Protein AF-A0A1N7S5E7-F1 (afdb_monomer)

Nearest PDB structures (foldseek):
  3ja6-assembly1_I  TM=4.006E-01  e=8.661E+00  Escherichia coli
  3ja6-assembly1_H  TM=2.285E-01  e=7.185E+00  Escherichia coli

Foldseek 3Di:
DDDDDDDDDDDDDDDDDDDDDDDDDDDDDDDDDDDDDDDDDDDDDDDDDDDDDDDDDDDDDDDDDDDDDDDDDDDDDDDDDDDDDDDDPPPDPPDPPPPVVLVVVVVVLVVLVVVLVVLLVVLVVQLVVQLVVLVVDPCSVVSNVVSVVSSVVSVVVSVVSVVVSVVVVVVSVVVVVVVVVVVVVVVCVVCVVVVVVVVVVVVVVVVVVVVVVVVVVVVCVVCVVVVVVVVVVVVVVVVVVVVVCVVVVCDPVNVVVVVVVVVVVVVVVVVVVVVVVVVVVVVVVVVVVVVVVVVVVVVVVVVVVVVVVVVVVVVVVVVVVVVVVVVVVVVVVVVVVVPDDDD

Sequence (343 aa):
MFRCPSTTLPTSRISLGSPRRSPLASPVFGPQIAPVAFGFAAIARRIAVVASLAFAVATPAFAQQTSEAAPMVVAASDAAADAALPGGASAVPAMRMGAGSQASAANDLDARQKALDARTAENNYRYAVAQHNCYSKFFVNHCLNSARDDMRVVAADIRKEQLALDDEKRVEHARQRDEQAAIKRAQNEADAPARAAQDTRNAQAYDEKQRQHQLNQAQREAEAPQRAANEKAFQQKQQQHAIDQAQRGISPSQAAANQKAYDAKQADFQRKLDEAHQQAAQKAQERAGKQQRFEQKQSEATQHKADVAARQKQAAEKARQKQEEQTKQQQQLDQQQKQQPQQ

Structure (mmCIF, N/CA/C/O backbone):
data_AF-A0A1N7S5E7-F1
#
_entry.id   AF-A0A1N7S5E7-F1
#
loop_
_atom_site.group_PDB
_atom_site.id
_atom_site.type_symbol
_atom_site.label_atom_id
_atom_site.label_alt_id
_atom_site.label_comp_id
_atom_site.label_asym_id
_atom_site.label_entity_id
_atom_site.label_seq_id
_atom_site.pdbx_PDB_ins_code
_atom_site.Cartn_x
_atom_site.Cartn_y
_atom_site.Cartn_z
_atom_site.occupancy
_atom_site.B_iso_or_equiv
_atom_site.auth_seq_id
_atom_site.auth_comp_id
_atom_site.auth_asym_id
_atom_site.auth_atom_id
_atom_site.pdbx_PDB_model_num
ATOM 1 N N . MET A 1 1 ? 60.907 -44.981 -14.016 1.00 52.56 1 MET A N 1
ATOM 2 C CA . MET A 1 1 ? 60.322 -45.086 -15.370 1.00 52.56 1 MET A CA 1
ATOM 3 C C . MET A 1 1 ? 59.299 -46.210 -15.374 1.00 52.56 1 MET A C 1
ATOM 5 O O . MET A 1 1 ? 59.695 -47.353 -15.510 1.00 52.56 1 MET A O 1
ATOM 9 N N . PHE A 1 2 ? 58.013 -45.910 -15.201 1.00 45.34 2 PHE A N 1
ATOM 10 C CA . PHE A 1 2 ? 56.928 -46.848 -15.506 1.00 45.34 2 PHE A CA 1
ATOM 11 C C . PHE A 1 2 ? 55.760 -46.038 -16.068 1.00 45.34 2 PHE A C 1
ATOM 13 O O . PHE A 1 2 ? 55.325 -45.061 -15.462 1.00 45.34 2 PHE A O 1
ATOM 20 N N . ARG A 1 3 ? 55.374 -46.377 -17.302 1.00 51.97 3 ARG A N 1
ATOM 21 C CA . ARG A 1 3 ? 54.351 -45.705 -18.109 1.00 51.97 3 ARG A CA 1
ATOM 22 C C . ARG A 1 3 ? 52.947 -46.216 -17.759 1.00 51.97 3 ARG A C 1
ATOM 24 O O . ARG A 1 3 ? 52.777 -47.341 -17.306 1.00 51.97 3 ARG A O 1
ATOM 31 N N . CYS A 1 4 ? 51.992 -45.325 -18.003 1.00 48.25 4 CYS A N 1
ATOM 32 C CA . CYS A 1 4 ? 50.562 -45.306 -17.695 1.00 48.25 4 CYS A CA 1
ATOM 33 C C . CYS A 1 4 ? 49.728 -46.542 -18.097 1.00 48.25 4 CYS A C 1
ATOM 35 O O . CYS A 1 4 ? 50.002 -47.142 -19.137 1.00 48.25 4 CYS A O 1
ATOM 37 N N . PRO A 1 5 ? 48.600 -46.796 -17.402 1.00 64.12 5 PRO A N 1
ATOM 38 C CA . PRO A 1 5 ? 47.465 -47.538 -17.946 1.00 64.12 5 PRO A CA 1
ATOM 39 C C . PRO A 1 5 ? 46.387 -46.609 -18.542 1.00 64.12 5 PRO A C 1
ATOM 41 O O . PRO A 1 5 ? 46.030 -45.580 -17.969 1.00 64.12 5 PRO A O 1
ATOM 44 N N . SER A 1 6 ? 45.845 -47.014 -19.695 1.00 50.44 6 SER A N 1
ATOM 45 C CA . SER A 1 6 ? 44.600 -46.493 -20.276 1.00 50.44 6 SER A CA 1
ATOM 46 C C . SER A 1 6 ? 43.399 -47.115 -19.566 1.00 50.44 6 SER A C 1
ATOM 48 O O . SER A 1 6 ? 43.361 -48.331 -19.407 1.00 50.44 6 SER A O 1
ATOM 50 N N . THR A 1 7 ? 42.401 -46.311 -19.191 1.00 59.00 7 THR A N 1
ATOM 51 C CA . THR A 1 7 ? 41.081 -46.811 -18.772 1.00 59.00 7 THR A CA 1
ATOM 52 C C . THR A 1 7 ? 40.001 -46.063 -19.545 1.00 59.00 7 THR A C 1
ATOM 54 O O . THR A 1 7 ? 39.801 -44.864 -19.364 1.00 59.00 7 THR A O 1
ATOM 57 N N . THR A 1 8 ? 39.341 -46.782 -20.446 1.00 60.75 8 THR A N 1
ATOM 58 C CA . THR A 1 8 ? 38.163 -46.372 -21.209 1.00 60.75 8 THR A CA 1
ATOM 59 C C . THR A 1 8 ? 36.892 -46.688 -20.415 1.00 60.75 8 THR A C 1
ATOM 61 O O . THR A 1 8 ? 36.766 -47.742 -19.797 1.00 60.75 8 THR A O 1
ATOM 64 N N . LEU A 1 9 ? 35.950 -45.744 -20.417 1.00 52.62 9 LEU A N 1
ATOM 65 C CA . LEU A 1 9 ? 34.652 -45.812 -19.737 1.00 52.62 9 LEU A CA 1
ATOM 66 C C . LEU A 1 9 ? 33.636 -46.651 -20.541 1.00 52.62 9 LEU A C 1
ATOM 68 O O . LEU A 1 9 ? 33.569 -46.481 -21.760 1.00 52.62 9 LEU A O 1
ATOM 72 N N . PRO A 1 10 ? 32.780 -47.473 -19.901 1.00 62.16 10 PRO A N 1
ATOM 73 C CA . PRO A 1 10 ? 31.628 -48.075 -20.562 1.00 62.16 10 PRO A CA 1
ATOM 74 C C . PRO A 1 10 ? 30.377 -47.185 -20.463 1.00 62.16 10 PRO A C 1
ATOM 76 O O . PRO A 1 10 ? 29.953 -46.758 -19.390 1.00 62.16 10 PRO A O 1
ATOM 79 N N . THR A 1 11 ? 29.759 -46.942 -21.618 1.00 55.00 11 THR A N 1
ATOM 80 C CA . THR A 1 11 ? 28.455 -46.292 -21.784 1.00 55.00 11 THR A CA 1
ATOM 81 C C . THR A 1 11 ? 27.329 -47.276 -21.448 1.00 55.00 11 THR A C 1
ATOM 83 O O . THR A 1 11 ? 27.061 -48.207 -22.206 1.00 55.00 11 THR A O 1
ATOM 86 N N . SER A 1 12 ? 26.643 -47.061 -20.325 1.00 51.72 12 SER A N 1
ATOM 87 C CA . SER A 1 12 ? 25.461 -47.834 -19.926 1.00 51.72 12 SER A CA 1
ATOM 88 C C . SER A 1 12 ? 24.232 -47.460 -20.761 1.00 51.72 12 SER A C 1
ATOM 90 O O . SER A 1 12 ? 23.729 -46.341 -20.682 1.00 51.72 12 SER A O 1
ATOM 92 N N . ARG A 1 13 ? 23.708 -48.425 -21.527 1.00 47.78 13 ARG A N 1
ATOM 93 C CA . ARG A 1 13 ? 22.337 -48.419 -22.062 1.00 47.78 13 ARG A CA 1
ATOM 94 C C . ARG A 1 13 ? 21.443 -49.185 -21.091 1.00 47.78 13 ARG A C 1
ATOM 96 O O . ARG A 1 13 ? 21.592 -50.396 -20.962 1.00 47.78 13 ARG A O 1
ATOM 103 N N . ILE A 1 14 ? 20.508 -48.499 -20.442 1.00 54.16 14 ILE A N 1
ATOM 104 C CA . ILE A 1 14 ? 19.434 -49.138 -19.674 1.00 54.16 14 ILE A CA 1
ATOM 105 C C . ILE A 1 14 ? 18.136 -48.979 -20.463 1.00 54.16 14 ILE A C 1
ATOM 107 O O . ILE A 1 14 ? 17.689 -47.873 -20.755 1.00 54.16 14 ILE A O 1
ATOM 111 N N . SER A 1 15 ? 17.586 -50.131 -20.837 1.00 47.09 15 SER A N 1
ATOM 112 C CA . SER A 1 15 ? 16.283 -50.331 -21.458 1.00 47.09 15 SER A CA 1
ATOM 113 C C . SER A 1 15 ? 15.238 -50.536 -20.358 1.00 47.09 15 SER A C 1
ATOM 115 O O . SER A 1 15 ? 15.397 -51.412 -19.513 1.00 47.09 15 SER A O 1
ATOM 117 N N . LEU A 1 16 ? 14.178 -49.734 -20.374 1.00 52.59 16 LEU A N 1
ATOM 118 C CA . LEU A 1 16 ? 12.932 -49.899 -19.617 1.00 52.59 16 LEU A CA 1
ATOM 119 C C . LEU A 1 16 ? 11.841 -49.455 -20.607 1.00 52.59 16 LEU A C 1
ATOM 121 O O . LEU A 1 16 ? 11.957 -48.384 -21.188 1.00 52.59 16 LEU A O 1
ATOM 125 N N . GLY A 1 17 ? 10.805 -50.202 -20.969 1.00 39.62 17 GLY A N 1
ATOM 126 C CA . GLY A 1 17 ? 10.093 -51.264 -20.275 1.00 39.62 17 GLY A CA 1
ATOM 127 C C . GLY A 1 17 ? 8.604 -50.925 -20.409 1.00 39.62 17 GLY A C 1
ATOM 128 O O . GLY A 1 17 ? 8.063 -50.199 -19.586 1.00 39.62 17 GLY A O 1
ATOM 129 N N . SER A 1 18 ? 7.961 -51.375 -21.492 1.00 48.12 18 SER A N 1
ATOM 130 C CA . SER A 1 18 ? 6.501 -51.284 -21.677 1.00 48.12 18 SER A CA 1
ATOM 131 C C . SER A 1 18 ? 5.784 -52.332 -20.824 1.00 48.12 18 SER A C 1
ATOM 133 O O . SER A 1 18 ? 6.208 -53.489 -20.852 1.00 48.12 18 SER A O 1
ATOM 135 N N . PRO A 1 19 ? 4.632 -52.012 -20.206 1.00 58.47 19 PRO A N 1
ATOM 136 C CA . PRO A 1 19 ? 3.675 -53.031 -19.813 1.00 58.47 19 PRO A CA 1
ATOM 137 C C . PRO A 1 19 ? 2.385 -53.007 -20.644 1.00 58.47 19 PRO A C 1
ATOM 139 O O . PRO A 1 19 ? 1.809 -51.975 -20.986 1.00 58.47 19 PRO A O 1
ATOM 142 N N . ARG A 1 20 ? 1.971 -54.238 -20.947 1.00 48.06 20 ARG A N 1
ATOM 143 C CA . ARG A 1 20 ? 0.786 -54.695 -21.670 1.00 48.06 20 ARG A CA 1
ATOM 144 C C . ARG A 1 20 ? -0.527 -54.309 -20.984 1.00 48.06 20 ARG A C 1
ATOM 146 O O . ARG A 1 20 ? -0.661 -54.384 -19.768 1.00 48.06 20 ARG A O 1
ATOM 153 N N . ARG A 1 21 ?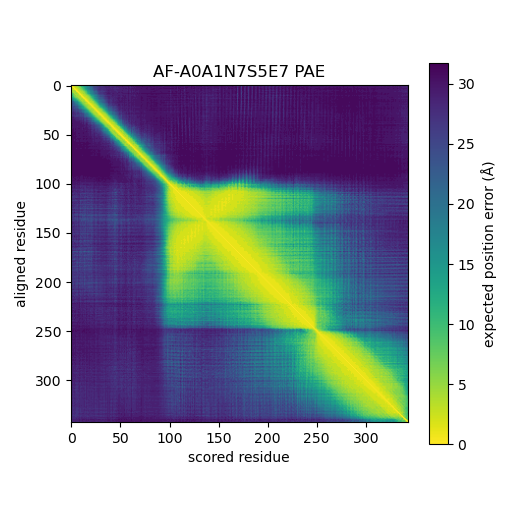 -1.531 -54.048 -21.825 1.00 45.50 21 ARG A N 1
ATOM 154 C CA . ARG A 1 21 ? -2.966 -54.101 -21.515 1.00 45.50 21 ARG A CA 1
ATOM 155 C C . ARG A 1 21 ? -3.423 -55.551 -21.316 1.00 45.50 21 ARG A C 1
ATOM 157 O O . ARG A 1 21 ? -3.044 -56.426 -22.094 1.00 45.50 21 ARG A O 1
ATOM 164 N N . SER A 1 22 ? -4.312 -55.787 -20.358 1.00 44.34 22 SER A N 1
ATOM 165 C CA . SER A 1 22 ? -5.293 -56.883 -20.399 1.00 44.34 22 SER A CA 1
ATOM 166 C C . SER A 1 22 ? -6.587 -56.461 -19.681 1.00 44.34 22 SER A C 1
ATOM 168 O O . SER A 1 22 ? -6.506 -55.614 -18.790 1.00 44.34 22 SER A O 1
ATOM 170 N N . PRO A 1 23 ? -7.765 -56.974 -20.097 1.00 56.94 23 PRO A N 1
ATOM 171 C CA . PRO A 1 23 ? -9.083 -56.491 -19.680 1.00 56.94 23 PRO A CA 1
ATOM 172 C C . PRO A 1 23 ? -9.805 -57.451 -18.708 1.00 56.94 23 PRO A C 1
ATOM 174 O O . PRO A 1 23 ? -9.334 -58.557 -18.470 1.00 56.94 23 PRO A O 1
ATOM 177 N N . LEU A 1 24 ? -11.009 -57.031 -18.287 1.00 48.34 24 LEU A N 1
ATOM 178 C CA . LEU A 1 24 ? -12.105 -57.780 -17.636 1.00 48.34 24 LEU A CA 1
ATOM 179 C C . LEU A 1 24 ? -12.148 -57.757 -16.099 1.00 48.34 24 LEU A C 1
ATOM 181 O O . LEU A 1 24 ? -11.389 -58.451 -15.438 1.00 48.34 24 LEU A O 1
ATOM 185 N N . ALA A 1 25 ? -13.134 -57.028 -15.560 1.00 42.16 25 ALA A N 1
ATOM 186 C CA . ALA A 1 25 ? -14.119 -57.533 -14.590 1.00 42.16 25 ALA A CA 1
ATOM 187 C C . ALA A 1 25 ? -15.119 -56.418 -14.215 1.00 42.16 25 ALA A C 1
ATOM 189 O O . ALA A 1 25 ? -14.732 -55.355 -13.737 1.00 42.16 25 ALA A O 1
ATOM 190 N N . SER A 1 26 ? -16.409 -56.671 -14.446 1.00 47.12 26 SER A N 1
ATOM 191 C CA . SER A 1 26 ? -17.551 -55.904 -13.918 1.00 47.12 26 SER A CA 1
ATOM 192 C C . SER A 1 26 ? -17.875 -56.337 -12.478 1.00 47.12 26 SER A C 1
ATOM 194 O O . SER A 1 26 ? -17.601 -57.484 -12.126 1.00 47.12 26 SER A O 1
ATOM 196 N N . PRO A 1 27 ? -18.469 -55.457 -11.647 1.00 56.22 27 PRO A N 1
ATOM 197 C CA . PRO A 1 27 ? -19.879 -55.639 -11.238 1.00 56.22 27 PRO A CA 1
ATOM 198 C C . PRO A 1 27 ? -20.658 -54.298 -11.158 1.00 56.22 27 PRO A C 1
ATOM 200 O O . PRO A 1 27 ? -20.092 -53.256 -10.853 1.00 56.22 27 PRO A O 1
ATOM 203 N N . VAL A 1 28 ? -21.887 -54.205 -11.685 1.00 55.75 28 VAL A N 1
ATOM 204 C CA . VAL A 1 28 ? -23.205 -54.414 -11.028 1.00 55.75 28 VAL A CA 1
ATOM 205 C C . VAL A 1 28 ? -23.522 -53.441 -9.868 1.00 55.75 28 VAL A C 1
ATOM 207 O O . VAL A 1 28 ? -23.111 -53.648 -8.737 1.00 55.75 28 VAL A O 1
ATOM 210 N N . PHE A 1 29 ? -24.318 -52.420 -10.227 1.00 44.09 29 PHE A N 1
ATOM 211 C CA . PHE A 1 29 ? -25.447 -51.763 -9.534 1.00 44.09 29 PHE A CA 1
ATOM 212 C C . PHE A 1 29 ? -25.387 -51.353 -8.046 1.00 44.09 29 PHE A C 1
ATOM 214 O O . PHE A 1 29 ? -25.363 -52.184 -7.146 1.00 44.09 29 PHE A O 1
ATOM 221 N N . GLY A 1 30 ? -25.643 -50.057 -7.814 1.00 38.91 30 GLY A N 1
ATOM 222 C CA . GLY A 1 30 ? -26.221 -49.518 -6.574 1.00 38.91 30 GLY A CA 1
ATOM 223 C C . GLY A 1 30 ? -26.172 -47.980 -6.514 1.00 38.91 30 GLY A C 1
ATOM 224 O O . GLY A 1 30 ? -25.069 -47.446 -6.527 1.00 38.91 30 GLY A O 1
ATOM 225 N N . PRO A 1 31 ? -27.308 -47.249 -6.496 1.00 58.81 31 PRO A N 1
ATOM 226 C CA . PRO A 1 31 ? -27.365 -45.806 -6.753 1.00 58.81 31 PRO A CA 1
ATOM 227 C C . PRO A 1 31 ? -27.246 -44.983 -5.464 1.00 58.81 31 PRO A C 1
ATOM 229 O O . PRO A 1 31 ? -27.647 -45.474 -4.415 1.00 58.81 31 PRO A O 1
ATOM 232 N N . GLN A 1 32 ? -26.793 -43.723 -5.555 1.00 41.16 32 GLN A N 1
ATOM 233 C CA . GLN A 1 32 ? -27.472 -42.554 -4.968 1.00 41.16 32 GLN A CA 1
ATOM 234 C C . GLN A 1 32 ? -26.620 -41.257 -5.002 1.00 41.16 32 GLN A C 1
ATOM 236 O O . GLN A 1 32 ? -25.425 -41.261 -4.738 1.00 41.16 32 GLN A O 1
ATOM 241 N N . ILE A 1 33 ? -27.343 -40.156 -5.248 1.00 43.81 33 ILE A N 1
ATOM 242 C CA . ILE A 1 33 ? -27.089 -38.726 -4.960 1.00 43.81 33 ILE A CA 1
ATOM 243 C C . ILE A 1 33 ? -26.089 -37.950 -5.840 1.00 43.81 33 ILE A C 1
ATOM 245 O O . ILE A 1 33 ? -24.874 -38.089 -5.764 1.00 43.81 33 ILE A O 1
ATOM 249 N N . ALA A 1 34 ? -26.662 -37.033 -6.627 1.00 49.84 34 ALA A N 1
ATOM 250 C CA . ALA A 1 34 ? -25.995 -35.913 -7.284 1.00 49.84 34 ALA A CA 1
ATOM 251 C C . ALA A 1 34 ? -25.310 -34.974 -6.270 1.00 49.84 34 ALA A C 1
ATOM 253 O O . ALA A 1 34 ? -25.828 -34.768 -5.171 1.00 49.84 34 ALA A O 1
ATOM 254 N N . PRO A 1 35 ? -24.212 -34.309 -6.668 1.00 47.16 35 PRO A N 1
ATOM 255 C CA . PRO A 1 35 ? -24.339 -32.859 -6.813 1.00 47.16 35 PRO A CA 1
ATOM 256 C C . PRO A 1 35 ? -23.588 -32.267 -8.022 1.00 47.16 35 PRO A C 1
ATOM 258 O O . PRO A 1 35 ? -22.454 -32.612 -8.332 1.00 47.16 35 PRO A O 1
ATOM 261 N N . VAL A 1 36 ? -24.301 -31.353 -8.682 1.00 48.75 36 VAL A N 1
ATOM 262 C CA . VAL A 1 36 ? -23.904 -30.048 -9.242 1.00 48.75 36 VAL A CA 1
ATOM 263 C C . VAL A 1 36 ? -22.428 -29.838 -9.626 1.00 48.75 36 VAL A C 1
ATOM 265 O O . VAL A 1 36 ? -21.516 -29.869 -8.805 1.00 48.75 36 VAL A O 1
ATOM 268 N N . ALA A 1 37 ? -22.241 -29.520 -10.907 1.00 46.41 37 ALA A N 1
ATOM 269 C CA . ALA A 1 37 ? -20.982 -29.242 -11.581 1.00 46.41 37 ALA A CA 1
ATOM 270 C C . ALA A 1 37 ? -20.141 -28.114 -10.950 1.00 46.41 37 ALA A C 1
ATOM 272 O O . ALA A 1 37 ? -20.616 -27.003 -10.714 1.00 46.41 37 ALA A O 1
ATOM 273 N N . PHE A 1 38 ? -18.844 -28.397 -10.804 1.00 36.75 38 PHE A N 1
ATOM 274 C CA . PHE A 1 38 ? -17.778 -27.412 -10.656 1.00 36.75 38 PHE A CA 1
ATOM 275 C C . PHE A 1 38 ? -17.460 -26.782 -12.018 1.00 36.75 38 PHE A C 1
ATOM 277 O O . PHE A 1 38 ? -16.869 -27.421 -12.887 1.00 36.75 38 PHE A O 1
ATOM 284 N N . GLY A 1 39 ? -17.812 -25.509 -12.183 1.00 38.25 39 GLY A N 1
ATOM 285 C CA . GLY A 1 39 ? -17.174 -24.619 -13.148 1.00 38.25 39 GLY A CA 1
ATOM 286 C C . GLY A 1 39 ? -16.030 -23.878 -12.461 1.00 38.25 39 GLY A C 1
ATOM 287 O O . GLY A 1 39 ? -16.266 -23.017 -11.618 1.00 38.25 39 GLY A O 1
ATOM 288 N N . PHE A 1 40 ? -14.793 -24.229 -12.805 1.00 34.38 40 PHE A N 1
ATOM 289 C CA . PHE A 1 40 ? -13.600 -23.476 -12.431 1.00 34.38 40 PHE A CA 1
ATOM 290 C C . PHE A 1 40 ? -13.534 -22.174 -13.239 1.00 34.38 40 PHE A C 1
ATOM 292 O O . PHE A 1 40 ? -13.365 -22.206 -14.455 1.00 34.38 40 PHE A O 1
ATOM 299 N N . ALA A 1 41 ? -13.583 -21.033 -12.555 1.00 41.91 41 ALA A N 1
ATOM 300 C CA . ALA A 1 41 ? -13.011 -19.783 -13.041 1.00 41.91 41 ALA A CA 1
ATOM 301 C C . ALA A 1 41 ? -12.289 -19.083 -11.879 1.00 41.91 41 ALA A C 1
ATOM 303 O O . ALA A 1 41 ? -12.829 -18.928 -10.785 1.00 41.91 41 ALA A O 1
ATOM 304 N N . ALA A 1 42 ? -11.025 -18.749 -12.135 1.00 41.62 42 ALA A N 1
ATOM 305 C CA . ALA A 1 42 ? -10.030 -18.181 -11.230 1.00 41.62 42 ALA A CA 1
ATOM 306 C C . ALA A 1 42 ? -10.536 -16.934 -10.472 1.00 41.62 42 ALA A C 1
ATOM 308 O O . ALA A 1 42 ? -11.174 -16.059 -11.042 1.00 41.62 42 ALA A O 1
ATOM 309 N N . ILE A 1 43 ? -10.396 -16.887 -9.145 1.00 38.53 43 ILE A N 1
ATOM 310 C CA . ILE A 1 43 ? -9.295 -16.254 -8.385 1.00 38.53 43 ILE A CA 1
ATOM 311 C C . ILE A 1 43 ? -8.973 -14.814 -8.827 1.00 38.53 43 ILE A C 1
ATOM 313 O O . ILE A 1 43 ? -8.111 -14.585 -9.667 1.00 38.53 43 ILE A O 1
ATOM 317 N N . ALA A 1 44 ? -9.545 -13.847 -8.105 1.00 45.03 44 ALA A N 1
ATOM 318 C CA . ALA A 1 44 ? -8.843 -12.635 -7.683 1.00 45.03 44 ALA A CA 1
ATOM 319 C C . ALA A 1 44 ? -9.404 -12.168 -6.327 1.00 45.03 44 ALA A C 1
ATOM 321 O O . ALA A 1 44 ? -10.462 -11.555 -6.229 1.00 45.03 44 ALA A O 1
ATOM 322 N N . ARG A 1 45 ? -8.684 -12.511 -5.255 1.00 46.69 45 ARG A N 1
ATOM 323 C CA . ARG A 1 45 ? -8.854 -11.962 -3.902 1.00 46.69 45 ARG A CA 1
ATOM 324 C C . ARG A 1 45 ? -8.247 -10.559 -3.852 1.00 46.69 45 ARG A C 1
ATOM 326 O O . ARG A 1 45 ? -7.076 -10.437 -4.196 1.00 46.69 45 ARG A O 1
ATOM 333 N N . ARG A 1 46 ? -8.946 -9.596 -3.236 1.00 43.53 46 ARG A N 1
ATOM 334 C CA . ARG A 1 46 ? -8.388 -8.754 -2.155 1.00 43.53 46 ARG A CA 1
ATOM 335 C C . ARG A 1 46 ? -9.472 -8.362 -1.138 1.00 43.53 46 ARG A C 1
ATOM 337 O O . ARG A 1 46 ? -10.393 -7.617 -1.435 1.00 43.53 46 ARG A O 1
ATOM 344 N N . ILE A 1 47 ? -9.306 -8.918 0.061 1.00 40.94 47 ILE A N 1
ATOM 345 C CA . ILE A 1 47 ? -9.750 -8.447 1.388 1.00 40.94 47 ILE A CA 1
ATOM 346 C C . ILE A 1 47 ? -8.697 -7.356 1.767 1.00 40.94 47 ILE A C 1
ATOM 348 O O . ILE A 1 47 ? -7.559 -7.484 1.317 1.00 40.94 47 ILE A O 1
ATOM 352 N N . ALA A 1 48 ? -8.909 -6.254 2.499 1.00 39.50 48 ALA A N 1
ATOM 353 C CA . ALA A 1 48 ? -9.674 -6.051 3.725 1.00 39.50 48 ALA A CA 1
ATOM 354 C C . ALA A 1 48 ? -9.625 -4.571 4.199 1.00 39.50 48 ALA A C 1
ATOM 356 O O . ALA A 1 48 ? -8.606 -3.920 3.988 1.00 39.50 48 ALA A O 1
ATOM 357 N N . VAL A 1 49 ? -10.646 -4.189 4.993 1.00 35.25 49 VAL A N 1
ATOM 358 C CA . VAL A 1 49 ? -10.584 -3.379 6.250 1.00 35.25 49 VAL A CA 1
ATOM 359 C C . VAL A 1 49 ? -10.476 -1.848 6.081 1.00 35.25 49 VAL A C 1
ATOM 361 O O . VAL A 1 49 ? -9.512 -1.354 5.519 1.00 35.25 49 VAL A O 1
ATOM 364 N N . VAL A 1 50 ? -11.497 -1.020 6.379 1.00 39.09 50 VAL A N 1
ATOM 365 C CA . VAL A 1 50 ? -12.242 -0.701 7.636 1.00 39.09 50 VAL A CA 1
ATOM 366 C C . VAL A 1 50 ? -11.382 -0.058 8.736 1.00 39.09 50 VAL A C 1
ATOM 368 O O . VAL A 1 50 ? -10.687 -0.769 9.445 1.00 39.09 50 VAL A O 1
ATOM 371 N N . ALA A 1 51 ? -11.517 1.262 8.924 1.00 37.59 51 ALA A N 1
ATOM 372 C CA . ALA A 1 51 ? -11.541 2.000 10.208 1.00 37.59 51 ALA A CA 1
ATOM 373 C C . ALA A 1 51 ? -11.454 3.515 9.894 1.00 37.59 51 ALA A C 1
ATOM 375 O O . ALA A 1 51 ? -10.510 3.943 9.246 1.00 37.59 51 ALA A O 1
ATOM 376 N N . SER A 1 52 ? -12.497 4.328 10.085 1.00 35.56 52 SER A N 1
ATOM 377 C CA . SER A 1 52 ? -12.997 4.913 11.346 1.00 35.56 52 SER A CA 1
ATOM 378 C C . SER A 1 52 ? -12.343 6.255 11.720 1.00 35.56 52 SER A C 1
ATOM 380 O O . SER A 1 52 ? -11.140 6.329 11.923 1.00 35.56 52 SER A O 1
ATOM 382 N N . LEU A 1 53 ? -13.222 7.244 11.947 1.00 40.31 53 LEU A N 1
ATOM 383 C CA . LEU A 1 53 ? -13.127 8.373 12.891 1.00 40.31 53 LEU A CA 1
ATOM 384 C C . LEU A 1 53 ? -12.235 9.579 12.534 1.00 40.31 53 LEU A C 1
ATOM 386 O O . LEU A 1 53 ? -11.051 9.619 12.840 1.00 40.31 53 LEU A O 1
ATOM 390 N N . ALA A 1 54 ? -12.884 10.652 12.068 1.00 36.94 54 ALA A N 1
ATOM 391 C CA . ALA A 1 54 ? -12.451 12.026 12.315 1.00 36.94 54 ALA A CA 1
ATOM 392 C C . ALA A 1 54 ? -13.489 12.702 13.229 1.00 36.94 54 ALA A C 1
ATOM 394 O O . ALA A 1 54 ? -14.493 13.241 12.768 1.00 36.94 54 ALA A O 1
ATOM 395 N N . PHE A 1 55 ? -13.270 12.607 14.542 1.00 37.38 55 PHE A N 1
ATOM 396 C CA . PHE A 1 55 ? -13.932 13.446 15.539 1.00 37.38 55 PHE A CA 1
ATOM 397 C C . PHE A 1 55 ? -13.118 14.740 15.651 1.00 37.38 55 PHE A C 1
ATOM 399 O O . PHE A 1 55 ? -11.979 14.724 16.113 1.00 37.38 55 PHE A O 1
ATOM 406 N N . ALA A 1 56 ? -13.691 15.854 15.200 1.00 40.16 56 ALA A N 1
ATOM 407 C CA . ALA A 1 56 ? -13.162 17.185 15.461 1.00 40.16 56 ALA A CA 1
ATOM 408 C C . ALA A 1 56 ? -13.498 17.556 16.914 1.00 40.16 56 ALA A C 1
ATOM 410 O O . ALA A 1 56 ? -14.660 17.769 17.256 1.00 40.16 56 ALA A O 1
ATOM 411 N N . VAL A 1 57 ? -12.487 17.582 17.783 1.00 46.25 57 VAL A N 1
ATOM 412 C CA . VAL A 1 57 ? -12.632 18.052 19.164 1.00 46.25 57 VAL A CA 1
ATOM 413 C C . VAL A 1 57 ? -12.542 19.574 19.165 1.00 46.25 57 VAL A C 1
ATOM 415 O O . VAL A 1 57 ? -11.525 20.156 18.794 1.00 46.25 57 VAL A O 1
ATOM 418 N N . ALA A 1 58 ? -13.642 20.197 19.576 1.00 43.91 58 ALA A N 1
ATOM 419 C CA . ALA A 1 58 ? -13.741 21.606 19.899 1.00 43.91 58 ALA A CA 1
ATOM 420 C C . ALA A 1 58 ? -12.935 21.928 21.169 1.00 43.91 58 ALA A C 1
ATOM 422 O O . ALA A 1 58 ? -12.991 21.208 22.165 1.00 43.91 58 ALA A O 1
ATOM 423 N N . THR A 1 59 ? -12.210 23.038 21.126 1.00 45.16 59 THR A N 1
ATOM 424 C CA . THR A 1 59 ? -11.506 23.665 22.247 1.00 45.16 59 THR A CA 1
ATOM 425 C C . THR A 1 59 ? -12.490 24.366 23.193 1.00 45.16 59 THR A C 1
ATOM 427 O O . THR A 1 59 ? -13.208 25.255 22.728 1.00 45.16 59 THR A O 1
ATOM 430 N N . PRO A 1 60 ? -12.495 24.093 24.509 1.00 54.56 60 PRO A N 1
ATOM 431 C CA . PRO A 1 60 ? -13.023 25.039 25.479 1.00 54.56 60 PRO A CA 1
ATOM 432 C C . PRO A 1 60 ? -11.889 25.905 26.038 1.00 54.56 60 PRO A C 1
ATOM 434 O O . PRO A 1 60 ? -10.972 25.426 26.705 1.00 54.56 60 PRO A O 1
ATOM 437 N N . ALA A 1 61 ? -11.982 27.203 25.763 1.00 39.00 61 ALA A N 1
ATOM 438 C CA . ALA A 1 61 ? -11.294 28.239 26.511 1.00 39.00 61 ALA A CA 1
ATOM 439 C C . ALA A 1 61 ? -11.930 28.328 27.907 1.00 39.00 61 ALA A C 1
ATOM 441 O O . ALA A 1 61 ? -13.107 28.664 28.026 1.00 39.00 61 ALA A O 1
ATOM 442 N N . PHE A 1 62 ? -11.159 28.026 28.951 1.00 42.75 62 PHE A N 1
ATOM 443 C CA . PHE A 1 62 ? -11.517 28.342 30.330 1.00 42.75 62 PHE A CA 1
ATOM 444 C C . PHE A 1 62 ? -10.540 29.376 30.880 1.00 42.75 62 PHE A C 1
ATOM 446 O O . PHE A 1 62 ? -9.323 29.209 30.830 1.00 42.75 62 PHE A O 1
ATOM 453 N N . ALA A 1 63 ? -11.122 30.462 31.375 1.00 39.28 63 ALA A N 1
ATOM 454 C CA . ALA A 1 63 ? -10.476 31.530 32.108 1.00 39.28 63 ALA A CA 1
ATOM 455 C C . ALA A 1 63 ? -10.449 31.199 33.609 1.00 39.28 63 ALA A C 1
ATOM 457 O O . ALA A 1 63 ? -11.469 30.778 34.144 1.00 39.28 63 ALA A O 1
ATOM 458 N N . GLN A 1 64 ? -9.317 31.446 34.276 1.00 45.66 64 GLN A N 1
ATOM 459 C CA . GLN A 1 64 ? -9.192 31.825 35.698 1.00 45.66 64 GLN A CA 1
ATOM 460 C C . GLN A 1 64 ? -7.722 32.232 35.934 1.00 45.66 64 GLN A C 1
ATOM 462 O O . GLN A 1 64 ? -6.824 31.431 35.714 1.00 45.66 64 GLN A O 1
ATOM 467 N N . GLN A 1 65 ? -7.379 33.520 36.019 1.00 42.25 65 GL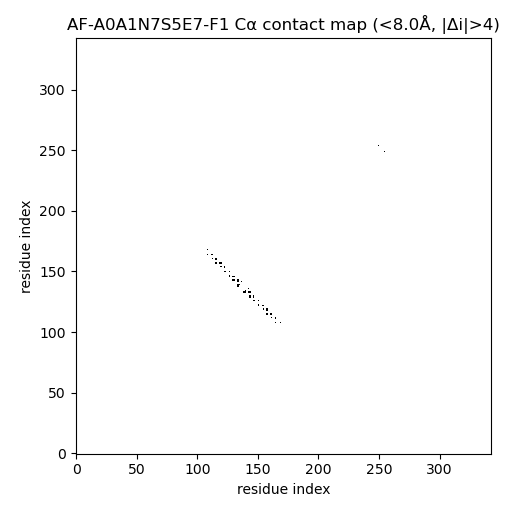N A N 1
ATOM 468 C CA . GLN A 1 65 ? -7.440 34.433 37.175 1.00 42.25 65 GLN A CA 1
ATOM 469 C C . GLN A 1 65 ? -6.541 34.035 38.374 1.00 42.25 65 GLN A C 1
ATOM 471 O O . GLN A 1 65 ? -6.895 33.181 39.173 1.00 42.25 65 GLN A O 1
ATOM 476 N N . THR A 1 66 ? -5.390 34.725 38.445 1.00 39.50 66 THR A N 1
ATOM 477 C CA . THR A 1 66 ? -4.744 35.391 39.607 1.00 39.50 66 THR A CA 1
ATOM 478 C C . THR A 1 66 ? -4.528 34.662 40.942 1.00 39.50 66 THR A C 1
ATOM 480 O O . THR A 1 66 ? -5.489 34.443 41.671 1.00 39.50 66 THR A O 1
ATOM 483 N N . SER A 1 67 ? -3.251 34.526 41.336 1.00 43.78 67 SER A N 1
ATOM 484 C CA . SER A 1 67 ? -2.612 35.097 42.556 1.00 43.78 67 SER A CA 1
ATOM 485 C C . SER A 1 67 ? -1.140 34.622 42.629 1.00 43.78 67 SER A C 1
ATOM 487 O O . SER A 1 67 ? -0.842 33.462 42.377 1.00 43.78 67 SER A O 1
ATOM 489 N N . GLU A 1 68 ? -0.168 35.540 42.566 1.00 34.06 68 GLU A N 1
ATOM 490 C CA . GLU A 1 68 ? 0.673 36.014 43.691 1.00 34.06 68 GLU A CA 1
ATOM 491 C C . GLU A 1 68 ? 1.490 34.935 44.431 1.00 34.06 68 GLU A C 1
ATOM 493 O O . GLU A 1 68 ? 0.932 34.132 45.167 1.00 34.06 68 GLU A O 1
ATOM 498 N N . ALA A 1 69 ? 2.829 34.987 44.298 1.00 36.53 69 ALA A N 1
ATOM 499 C CA . ALA A 1 69 ? 3.774 35.276 45.399 1.00 36.53 69 ALA A CA 1
ATOM 500 C C . ALA A 1 69 ? 5.197 34.702 45.165 1.00 36.53 69 ALA A C 1
ATOM 502 O O . ALA A 1 69 ? 5.462 33.531 45.399 1.00 36.53 69 ALA A O 1
ATOM 503 N N . ALA A 1 70 ? 6.092 35.616 44.775 1.00 40.53 70 ALA A N 1
ATOM 504 C CA . ALA A 1 70 ? 7.469 35.848 45.242 1.00 40.53 70 ALA A CA 1
ATOM 505 C C . ALA A 1 70 ? 8.625 34.807 45.107 1.00 40.53 70 ALA A C 1
ATOM 507 O O . ALA A 1 70 ? 8.415 33.599 45.146 1.00 40.53 70 ALA A O 1
ATOM 508 N N . PRO A 1 71 ? 9.886 35.298 44.974 1.00 50.62 71 PRO A N 1
ATOM 509 C CA . PRO A 1 71 ? 11.064 34.535 44.542 1.00 50.62 71 PRO A CA 1
ATOM 510 C C . PRO A 1 71 ? 12.097 34.296 45.664 1.00 50.62 71 PRO A C 1
ATOM 512 O O . PRO A 1 71 ? 12.165 35.068 46.615 1.00 50.62 71 PRO A O 1
ATOM 515 N N . MET A 1 72 ? 13.004 33.320 45.507 1.00 38.59 72 MET A N 1
ATOM 516 C CA . MET A 1 72 ? 14.303 33.354 46.200 1.00 38.59 72 MET A CA 1
ATOM 517 C C . MET A 1 72 ? 15.439 32.720 45.381 1.00 38.59 72 MET A C 1
ATOM 519 O O . MET A 1 72 ? 15.461 31.530 45.087 1.00 38.59 72 MET A O 1
ATOM 523 N N . VAL A 1 73 ? 16.368 33.610 45.039 1.00 38.09 73 VAL A N 1
ATOM 524 C CA . VAL A 1 73 ? 17.813 33.495 44.784 1.00 38.09 73 VAL A CA 1
ATOM 525 C C . VAL A 1 73 ? 18.525 32.364 45.538 1.00 38.09 73 VAL A C 1
ATOM 527 O O . VAL A 1 73 ? 18.363 32.297 46.749 1.00 38.09 73 VAL A O 1
ATOM 530 N N . VAL A 1 74 ? 19.432 31.637 44.860 1.00 35.16 74 VAL A N 1
ATOM 531 C CA . VAL A 1 74 ? 20.866 31.528 45.229 1.00 35.16 74 VAL A CA 1
ATOM 532 C C . VAL A 1 74 ? 21.697 31.258 43.964 1.00 35.16 74 VAL A C 1
ATOM 534 O O . VAL A 1 74 ? 21.432 30.323 43.213 1.00 35.16 74 VAL A O 1
ATOM 537 N N . ALA A 1 75 ? 22.710 32.094 43.749 1.00 34.59 75 ALA A N 1
ATOM 538 C CA . ALA A 1 75 ? 23.836 31.862 42.855 1.00 34.59 75 ALA A CA 1
ATOM 539 C C . ALA A 1 75 ? 25.023 31.330 43.673 1.00 34.59 75 ALA A C 1
ATOM 541 O O . ALA A 1 75 ? 25.235 31.836 44.770 1.00 34.59 75 ALA A O 1
ATOM 542 N N . ALA A 1 76 ? 25.800 30.386 43.133 1.00 33.62 76 ALA A N 1
ATOM 543 C CA . ALA A 1 76 ? 27.263 30.313 43.280 1.00 33.62 76 ALA A CA 1
ATOM 544 C C . ALA A 1 76 ? 27.830 29.091 42.528 1.00 33.62 76 ALA A C 1
ATOM 546 O O . ALA A 1 76 ? 27.505 27.948 42.834 1.00 33.62 76 ALA A O 1
ATOM 547 N N . SER A 1 77 ? 28.632 29.408 41.509 1.00 34.75 77 SER A N 1
ATOM 548 C CA . SER A 1 77 ? 29.899 28.790 41.081 1.00 34.75 77 SER A CA 1
ATOM 549 C C . SER A 1 77 ? 30.378 27.500 41.764 1.00 34.75 77 SER A C 1
ATOM 551 O O . SER A 1 77 ? 30.536 27.479 42.976 1.00 34.75 77 SER A O 1
ATOM 553 N N . ASP A 1 78 ? 30.815 26.518 40.967 1.00 27.45 78 ASP A N 1
ATOM 554 C CA . ASP A 1 78 ? 32.260 26.322 40.772 1.00 27.45 78 ASP A CA 1
ATOM 555 C C . ASP A 1 78 ? 32.603 25.432 39.569 1.00 27.45 78 ASP A C 1
ATOM 557 O O . ASP A 1 78 ? 31.832 24.579 39.128 1.00 27.45 78 ASP A O 1
ATOM 561 N N . ALA A 1 79 ? 33.771 25.730 39.009 1.00 32.72 79 ALA A N 1
ATOM 562 C CA . ALA A 1 79 ? 34.318 25.236 37.759 1.00 32.72 79 ALA A CA 1
ATOM 563 C C . ALA A 1 79 ? 35.128 23.935 37.914 1.00 32.72 79 ALA A C 1
ATOM 565 O O . ALA A 1 79 ? 35.827 23.739 38.903 1.00 32.72 79 ALA A O 1
ATOM 566 N N . ALA A 1 80 ? 35.125 23.114 36.862 1.00 33.00 80 ALA A N 1
ATOM 567 C CA . ALA A 1 80 ? 36.233 22.245 36.445 1.00 33.00 80 ALA A CA 1
ATOM 568 C C . ALA A 1 80 ? 36.032 21.986 34.934 1.00 33.00 80 ALA A C 1
ATOM 570 O O . ALA A 1 80 ? 34.970 21.512 34.541 1.00 33.00 80 ALA A O 1
ATOM 571 N N . ALA A 1 81 ? 36.853 22.570 34.049 1.00 34.34 81 ALA A N 1
ATOM 572 C CA . ALA A 1 81 ? 38.087 21.976 33.499 1.00 34.34 81 ALA A CA 1
ATOM 573 C C . ALA A 1 81 ? 37.786 20.663 32.737 1.00 34.34 81 ALA A C 1
ATOM 575 O O . ALA A 1 81 ? 37.152 19.774 33.284 1.00 34.34 81 ALA A O 1
ATOM 576 N N . ASP A 1 82 ? 38.201 20.393 31.505 1.00 29.62 82 ASP A N 1
ATOM 577 C CA . ASP A 1 82 ? 39.051 21.041 30.508 1.00 29.62 82 ASP A CA 1
ATOM 578 C C . ASP A 1 82 ? 38.905 20.185 29.217 1.00 29.62 82 ASP A C 1
ATOM 580 O O . ASP A 1 82 ? 38.309 19.106 29.256 1.00 29.62 82 ASP A O 1
ATOM 584 N N . ALA A 1 83 ? 39.507 20.623 28.111 1.00 32.56 83 ALA A N 1
ATOM 585 C CA . ALA A 1 83 ? 39.730 19.885 26.858 1.00 32.56 83 ALA A CA 1
ATOM 586 C C . ALA A 1 83 ? 38.570 19.780 25.840 1.00 32.56 83 ALA A C 1
ATOM 588 O O . ALA A 1 83 ? 38.076 18.702 25.506 1.00 32.56 83 ALA A O 1
ATOM 589 N N . ALA A 1 84 ? 38.252 20.913 25.205 1.00 32.78 84 ALA A N 1
ATOM 590 C CA . ALA A 1 84 ? 37.711 20.934 23.846 1.00 32.78 84 ALA A CA 1
ATOM 591 C C . ALA A 1 84 ? 38.869 20.966 22.827 1.00 32.78 84 ALA A C 1
ATOM 593 O O . ALA A 1 84 ? 39.563 21.973 22.694 1.00 32.78 84 ALA A O 1
ATOM 594 N N . LEU A 1 85 ? 39.072 19.866 22.098 1.00 34.31 85 LEU A N 1
ATOM 595 C CA . LEU A 1 85 ? 39.870 19.844 20.868 1.00 34.31 85 LEU A CA 1
ATOM 596 C C . LEU A 1 85 ? 38.985 20.228 19.665 1.00 34.31 85 LEU A C 1
ATOM 598 O O . LEU A 1 85 ? 37.858 19.735 19.566 1.00 34.31 85 LEU A O 1
ATOM 602 N N . PRO A 1 86 ? 39.478 21.045 18.715 1.00 46.09 86 PRO A N 1
ATOM 603 C CA . PRO A 1 86 ? 38.764 21.382 17.492 1.00 46.09 86 PRO A CA 1
ATOM 604 C C . PRO A 1 86 ? 39.039 20.308 16.429 1.00 46.09 86 PRO A C 1
ATOM 606 O O . PRO A 1 86 ? 40.084 20.296 15.786 1.00 46.09 86 PRO A O 1
ATOM 609 N N . GLY A 1 87 ? 38.106 19.375 16.248 1.00 35.00 87 GLY A N 1
ATOM 610 C CA . GLY A 1 87 ? 38.167 18.350 15.203 1.00 35.00 87 GLY A CA 1
ATOM 611 C C . GLY A 1 87 ? 37.060 18.570 14.183 1.00 35.00 87 GLY A C 1
ATOM 612 O O . GLY A 1 87 ? 35.903 18.273 14.458 1.00 35.00 87 GLY A O 1
ATOM 613 N N . GLY A 1 88 ? 37.413 19.132 13.027 1.00 36.88 88 GLY A N 1
ATOM 614 C CA . GLY A 1 88 ? 36.488 19.523 11.970 1.00 36.88 88 GLY A CA 1
ATOM 615 C C . GLY A 1 88 ? 35.508 18.423 11.558 1.00 36.88 88 GLY A C 1
ATOM 616 O O . GLY A 1 88 ? 35.893 17.398 10.999 1.00 36.88 88 GLY A O 1
ATOM 617 N N . ALA A 1 89 ? 34.217 18.700 11.734 1.00 36.28 89 ALA A N 1
ATOM 618 C CA . ALA A 1 89 ? 33.160 18.029 10.997 1.00 36.28 89 ALA A CA 1
ATOM 619 C C . ALA A 1 89 ? 33.192 18.537 9.548 1.00 36.28 89 ALA A C 1
ATOM 621 O O . ALA A 1 89 ? 32.428 19.414 9.148 1.00 36.28 89 ALA A O 1
ATOM 622 N N . SER A 1 90 ? 34.115 17.987 8.756 1.00 38.12 90 SER A N 1
ATOM 623 C CA . SER A 1 90 ? 33.935 17.953 7.310 1.00 38.12 90 SER A CA 1
ATOM 624 C C . SER A 1 90 ? 32.688 17.120 7.051 1.00 38.12 90 SER A C 1
ATOM 626 O O . SER A 1 90 ? 32.710 15.895 7.165 1.00 38.12 90 SER A O 1
ATOM 628 N N . ALA A 1 91 ? 31.584 17.797 6.750 1.00 42.19 91 ALA A N 1
ATOM 629 C CA . ALA A 1 91 ? 30.437 17.188 6.111 1.00 42.19 91 ALA A CA 1
ATOM 630 C C . ALA A 1 91 ? 30.926 16.597 4.785 1.00 42.19 91 ALA A C 1
ATOM 632 O O . ALA A 1 91 ? 31.071 17.308 3.794 1.00 42.19 91 ALA A O 1
ATOM 633 N N . VAL A 1 92 ? 31.247 15.304 4.784 1.00 40.25 92 VAL A N 1
ATOM 634 C CA . VAL A 1 92 ? 31.493 14.559 3.554 1.00 40.25 92 VAL A CA 1
ATOM 635 C C . VAL A 1 92 ? 30.145 14.510 2.833 1.00 40.25 92 VAL A C 1
ATOM 637 O O . VAL A 1 92 ? 29.204 13.915 3.367 1.00 40.25 92 VAL A O 1
ATOM 640 N N . PRO A 1 93 ? 29.990 15.132 1.652 1.00 43.69 93 PRO A N 1
ATOM 641 C CA . PRO A 1 93 ? 28.801 14.914 0.859 1.00 43.69 93 PRO A CA 1
ATOM 642 C C . PRO A 1 93 ? 28.872 13.469 0.370 1.00 43.69 93 PRO A C 1
ATOM 644 O O . PRO A 1 93 ? 29.635 13.132 -0.534 1.00 43.69 93 PRO A O 1
ATOM 647 N N . ALA A 1 94 ? 28.101 12.596 1.016 1.00 42.44 94 ALA A N 1
ATOM 648 C CA . ALA A 1 94 ? 27.902 11.230 0.576 1.00 42.44 94 ALA A CA 1
ATOM 649 C C . ALA A 1 94 ? 27.370 11.246 -0.865 1.00 42.44 94 ALA A C 1
ATOM 651 O O . ALA A 1 94 ? 26.270 11.727 -1.134 1.00 42.44 94 ALA A O 1
ATOM 652 N N . MET A 1 95 ? 28.212 10.765 -1.781 1.00 46.81 95 MET A N 1
ATOM 653 C CA . MET A 1 95 ? 27.903 10.155 -3.076 1.00 46.81 95 MET A CA 1
ATOM 654 C C . MET A 1 95 ? 26.451 10.322 -3.569 1.00 46.81 95 MET A C 1
ATOM 656 O O . MET A 1 95 ? 25.663 9.382 -3.591 1.00 46.81 95 MET A O 1
ATOM 660 N N . ARG A 1 96 ? 26.114 11.516 -4.065 1.00 46.38 96 ARG A N 1
ATOM 661 C CA . ARG A 1 96 ? 24.990 11.734 -4.998 1.00 46.38 96 ARG A CA 1
ATOM 662 C C . ARG A 1 96 ? 25.451 11.920 -6.449 1.00 46.38 96 ARG A C 1
ATOM 664 O O . ARG A 1 96 ? 24.650 12.268 -7.308 1.00 46.38 96 ARG A O 1
ATOM 671 N N . MET A 1 97 ? 26.723 11.644 -6.750 1.00 45.28 97 MET A N 1
ATOM 672 C CA . MET A 1 97 ? 27.290 11.831 -8.096 1.00 45.28 97 MET A CA 1
ATOM 673 C C . MET A 1 97 ? 26.935 10.716 -9.103 1.00 45.28 97 MET A C 1
ATOM 675 O O . MET A 1 97 ? 27.202 10.874 -10.288 1.00 45.28 97 MET A O 1
ATOM 679 N N . GLY A 1 98 ? 26.315 9.607 -8.675 1.00 52.75 98 GLY A N 1
ATOM 680 C CA . GLY A 1 98 ? 26.005 8.469 -9.561 1.00 52.75 98 GLY A CA 1
ATOM 681 C C . GLY A 1 98 ? 24.647 8.545 -10.269 1.00 52.75 98 GLY A C 1
ATOM 682 O O . GLY A 1 98 ? 24.536 8.182 -11.437 1.00 52.75 98 GLY A O 1
ATOM 683 N N . ALA A 1 99 ? 23.617 9.067 -9.595 1.00 54.09 99 ALA A N 1
ATOM 684 C CA . ALA A 1 99 ? 22.251 9.054 -10.128 1.00 54.09 99 ALA A CA 1
ATOM 685 C C . ALA A 1 99 ? 22.062 10.032 -11.301 1.00 54.09 99 ALA A C 1
ATOM 687 O O . ALA A 1 99 ? 21.376 9.711 -12.268 1.00 54.09 99 ALA A O 1
ATOM 688 N N . GLY A 1 100 ? 22.709 11.202 -11.242 1.00 58.72 100 GLY A N 1
ATOM 689 C CA . GLY A 1 100 ? 22.671 12.181 -12.332 1.00 58.72 100 GLY A CA 1
ATOM 690 C C . GLY A 1 100 ? 23.387 11.690 -13.592 1.00 58.72 100 GLY A C 1
ATOM 691 O O . GLY A 1 100 ? 22.886 11.900 -14.690 1.00 58.72 100 GLY A O 1
ATOM 692 N N . SER A 1 101 ? 24.505 10.974 -13.422 1.00 63.50 101 SER A N 1
ATOM 693 C CA . SER A 1 101 ? 25.329 10.459 -14.523 1.00 63.50 101 SER A CA 1
ATOM 694 C C . SER A 1 101 ? 24.651 9.302 -15.274 1.00 63.50 101 SER A C 1
ATOM 696 O O . SER A 1 101 ? 24.583 9.315 -16.504 1.00 63.50 101 SER A O 1
ATOM 698 N N . GLN A 1 102 ? 24.044 8.346 -14.556 1.00 67.75 102 GLN A N 1
ATOM 699 C CA . GLN A 1 102 ? 23.286 7.254 -15.189 1.00 67.75 102 GLN A CA 1
ATOM 700 C C . GLN A 1 102 ? 22.016 7.747 -15.883 1.00 67.75 102 GLN A C 1
ATOM 702 O O . GLN A 1 102 ? 21.710 7.302 -16.988 1.00 67.75 102 GLN A O 1
ATOM 707 N N . ALA A 1 103 ? 21.299 8.697 -15.276 1.00 72.06 103 ALA A N 1
ATOM 708 C CA . ALA A 1 103 ? 20.143 9.309 -15.917 1.00 72.06 103 ALA A CA 1
ATOM 709 C C . ALA A 1 103 ? 20.553 10.076 -17.185 1.00 72.06 103 ALA A C 1
ATOM 711 O O . ALA A 1 103 ? 19.885 9.958 -18.208 1.00 72.06 103 ALA A O 1
ATOM 712 N N . SER A 1 104 ? 21.669 10.815 -17.166 1.00 75.56 104 SER A N 1
ATOM 713 C CA . SER A 1 104 ? 22.172 11.489 -18.370 1.00 75.56 104 SER A CA 1
ATOM 714 C C . SER A 1 104 ? 22.613 10.515 -19.465 1.00 75.56 104 SER A C 1
ATOM 716 O O . SER A 1 104 ? 22.315 10.764 -20.628 1.00 75.56 104 SER A O 1
ATOM 718 N N . ALA A 1 105 ? 23.248 9.392 -19.109 1.00 79.38 105 ALA A N 1
ATOM 719 C CA . ALA A 1 105 ? 23.662 8.372 -20.073 1.00 79.38 105 ALA A CA 1
ATOM 720 C C . ALA A 1 105 ? 22.455 7.666 -20.715 1.00 79.38 105 ALA A C 1
ATOM 722 O O . ALA A 1 105 ? 22.426 7.480 -21.927 1.00 79.38 105 ALA A O 1
ATOM 723 N N . ALA A 1 106 ? 21.420 7.343 -19.932 1.00 83.12 106 ALA A N 1
ATOM 724 C CA . ALA A 1 106 ? 20.178 6.777 -20.461 1.00 83.12 106 ALA A CA 1
ATOM 725 C C . ALA A 1 106 ? 19.473 7.743 -21.431 1.00 83.12 106 ALA A C 1
ATOM 727 O O . ALA A 1 106 ? 19.078 7.346 -22.525 1.00 83.12 106 ALA A O 1
ATOM 728 N N . ASN A 1 107 ? 19.393 9.029 -21.071 1.00 86.31 107 ASN A N 1
ATOM 729 C CA . ASN A 1 107 ? 18.806 10.056 -21.933 1.00 86.31 107 ASN A CA 1
ATOM 730 C C . ASN A 1 107 ? 19.590 10.251 -23.246 1.00 86.31 107 ASN A C 1
ATOM 732 O O . ASN A 1 107 ? 18.978 10.495 -24.286 1.00 86.31 107 ASN A O 1
ATOM 736 N N . ASP A 1 108 ? 20.922 10.134 -23.217 1.00 91.88 108 ASP A N 1
ATOM 737 C CA . ASP A 1 108 ? 21.770 10.222 -24.415 1.00 91.88 108 ASP A CA 1
ATOM 738 C C . ASP A 1 108 ? 21.560 9.021 -25.355 1.00 91.88 108 ASP A C 1
ATOM 740 O O . ASP A 1 108 ? 21.372 9.197 -26.561 1.00 91.88 108 ASP A O 1
ATOM 744 N N . LEU A 1 109 ? 21.482 7.800 -24.810 1.00 93.94 109 LEU A N 1
ATOM 745 C CA . LEU A 1 109 ? 21.178 6.591 -25.589 1.00 93.94 109 LEU A CA 1
ATOM 746 C C . LEU A 1 109 ? 19.785 6.657 -26.241 1.00 93.94 109 LEU A C 1
ATOM 748 O O . LEU A 1 109 ? 19.621 6.258 -27.398 1.00 93.94 109 LEU A O 1
ATOM 752 N N . ASP A 1 110 ? 18.794 7.198 -25.532 1.00 93.94 110 ASP A N 1
ATOM 753 C CA . ASP A 1 110 ? 17.440 7.401 -26.060 1.00 93.94 110 ASP A CA 1
ATOM 754 C C . ASP A 1 110 ? 17.390 8.486 -27.144 1.00 93.94 110 ASP A C 1
ATOM 756 O O . ASP A 1 110 ? 16.658 8.356 -28.131 1.00 93.94 110 ASP A O 1
ATOM 760 N N . ALA A 1 111 ? 18.171 9.559 -26.996 1.00 96.31 111 ALA A N 1
ATOM 761 C CA . ALA A 1 111 ? 18.281 10.602 -28.012 1.00 96.31 111 ALA A CA 1
ATOM 762 C C . ALA A 1 111 ? 18.907 10.059 -29.308 1.00 96.31 111 ALA A C 1
ATOM 764 O O . ALA A 1 111 ? 18.383 10.313 -30.398 1.00 96.31 111 ALA A O 1
ATOM 765 N N . ARG A 1 112 ? 19.971 9.253 -29.195 1.00 96.00 112 ARG A N 1
ATOM 766 C CA . ARG A 1 112 ? 20.608 8.578 -30.339 1.00 96.00 112 ARG A CA 1
ATOM 767 C C . ARG A 1 112 ? 19.655 7.601 -31.027 1.00 96.00 112 ARG A C 1
ATOM 769 O O . ARG A 1 112 ? 19.588 7.598 -32.254 1.00 96.00 112 ARG A O 1
ATOM 776 N N . GLN A 1 113 ? 18.864 6.842 -30.263 1.00 96.62 113 GLN A N 1
ATOM 777 C CA . GLN A 1 113 ? 17.837 5.957 -30.827 1.00 96.62 113 GLN A CA 1
ATOM 778 C C . GLN A 1 113 ? 16.832 6.738 -31.680 1.00 96.62 113 GLN A C 1
ATOM 780 O O . GLN A 1 113 ? 16.605 6.401 -32.839 1.00 96.62 113 GLN A O 1
ATOM 785 N N . LYS A 1 114 ? 16.282 7.832 -31.142 1.00 97.31 114 LYS A N 1
ATOM 786 C CA . LYS A 1 114 ? 15.313 8.671 -31.864 1.00 97.31 114 LYS A CA 1
ATOM 787 C C . LYS A 1 114 ? 15.896 9.263 -33.145 1.00 97.31 114 LYS A C 1
ATOM 789 O O . LYS A 1 114 ? 15.184 9.385 -34.139 1.00 97.31 114 LYS A O 1
ATOM 794 N N . ALA A 1 115 ? 17.179 9.626 -33.139 1.00 97.38 115 ALA A N 1
ATOM 795 C CA . ALA A 1 115 ? 17.861 10.116 -34.332 1.00 97.38 115 ALA A CA 1
ATOM 796 C C . ALA A 1 115 ? 17.978 9.029 -35.420 1.00 97.38 115 ALA A C 1
ATOM 798 O O . ALA A 1 115 ? 17.753 9.322 -36.597 1.00 97.38 115 ALA A O 1
ATOM 799 N N . LEU A 1 116 ? 18.270 7.777 -35.044 1.00 97.62 116 LEU A N 1
ATOM 800 C CA . LEU A 1 116 ? 18.289 6.638 -35.973 1.00 97.62 116 LEU A CA 1
ATOM 801 C C . LEU A 1 116 ? 16.895 6.317 -36.525 1.00 97.62 116 LEU A C 1
ATOM 803 O O . LEU A 1 116 ? 16.745 6.090 -37.730 1.00 97.62 116 LEU A O 1
ATOM 807 N N . ASP A 1 117 ? 15.866 6.378 -35.682 1.00 97.38 117 ASP A N 1
ATOM 808 C CA . ASP A 1 117 ? 14.476 6.169 -36.098 1.00 97.38 117 ASP A CA 1
ATOM 809 C C . ASP A 1 117 ? 14.028 7.260 -37.088 1.00 97.38 117 ASP A C 1
ATOM 811 O O . ASP A 1 117 ? 13.440 6.964 -38.132 1.00 97.38 117 ASP A O 1
ATOM 815 N N . ALA A 1 118 ? 14.378 8.522 -36.817 1.00 98.12 118 ALA A N 1
ATOM 816 C CA . ALA A 1 118 ? 14.104 9.643 -37.713 1.00 98.12 118 ALA A CA 1
ATOM 817 C C . ALA A 1 118 ? 14.832 9.498 -39.060 1.00 98.12 118 ALA A C 1
ATOM 819 O O . ALA A 1 118 ? 14.225 9.705 -40.111 1.00 98.12 118 ALA A O 1
ATOM 820 N N . ARG A 1 119 ? 16.107 9.080 -39.055 1.00 98.00 119 ARG A N 1
ATOM 821 C CA . ARG A 1 119 ? 16.861 8.790 -40.291 1.00 98.00 119 ARG A CA 1
ATOM 822 C C . ARG A 1 119 ? 16.243 7.650 -41.090 1.00 98.00 119 ARG A C 1
ATOM 824 O O . ARG A 1 119 ? 16.212 7.717 -42.317 1.00 98.00 119 ARG A O 1
ATOM 831 N N . THR A 1 120 ? 15.727 6.632 -40.409 1.00 98.19 120 THR A N 1
ATOM 832 C CA . THR A 1 120 ? 15.015 5.518 -41.046 1.00 98.19 120 THR A CA 1
ATOM 833 C C . THR A 1 120 ? 13.736 6.006 -41.718 1.00 98.19 120 THR A C 1
ATOM 835 O O . THR A 1 120 ? 13.483 5.688 -42.881 1.00 98.19 120 THR A O 1
ATOM 838 N N . ALA A 1 121 ? 12.943 6.819 -41.017 1.00 98.25 121 ALA A N 1
ATOM 839 C CA . ALA A 1 121 ? 11.720 7.401 -41.561 1.00 98.25 121 ALA A CA 1
ATOM 840 C C . ALA A 1 121 ? 12.004 8.293 -42.780 1.00 98.25 121 ALA A C 1
ATOM 842 O O . ALA A 1 121 ? 11.343 8.151 -43.810 1.0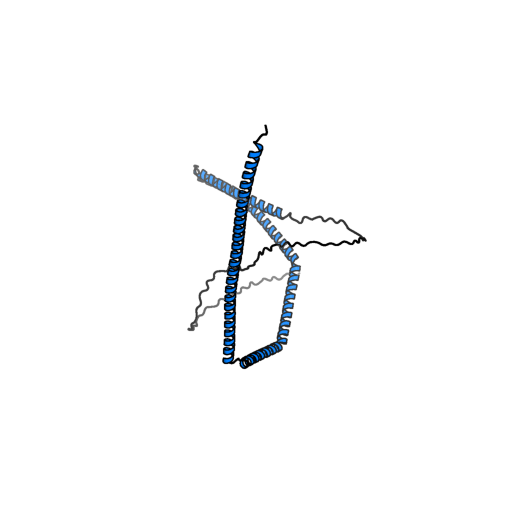0 98.25 121 ALA A O 1
ATOM 843 N N . GLU A 1 122 ? 13.025 9.149 -42.698 1.00 97.69 122 GLU A N 1
ATOM 844 C CA . GLU A 1 122 ? 13.433 10.017 -43.805 1.00 97.69 122 GLU A CA 1
ATOM 845 C C . GLU A 1 122 ? 13.921 9.205 -45.011 1.00 97.69 122 GLU A C 1
ATOM 847 O O . GLU A 1 122 ? 13.540 9.489 -46.146 1.00 97.69 122 GLU A O 1
ATOM 852 N N . ASN A 1 123 ? 14.717 8.154 -44.792 1.00 98.06 123 ASN A N 1
ATOM 853 C CA . ASN A 1 123 ? 15.183 7.286 -45.871 1.00 98.06 123 ASN A CA 1
ATOM 854 C C . ASN A 1 123 ? 14.018 6.592 -46.600 1.00 98.06 123 ASN A C 1
ATOM 856 O O . ASN A 1 123 ? 13.963 6.604 -47.833 1.00 98.06 123 ASN A O 1
ATOM 860 N N . ASN A 1 124 ? 13.043 6.076 -45.846 1.00 97.00 124 ASN A N 1
ATOM 861 C CA . ASN A 1 124 ? 11.827 5.484 -46.406 1.00 97.00 124 ASN A CA 1
ATOM 862 C C . ASN A 1 124 ? 10.992 6.510 -47.185 1.00 97.00 124 ASN A C 1
ATOM 864 O O . ASN A 1 124 ? 10.496 6.205 -48.271 1.00 97.00 124 ASN A O 1
ATOM 868 N N . TYR A 1 125 ? 10.868 7.734 -46.666 1.00 97.75 125 TYR A N 1
ATOM 869 C CA . TYR A 1 125 ? 10.179 8.824 -47.355 1.00 97.75 125 TYR A CA 1
ATOM 870 C C . TYR A 1 125 ? 10.865 9.177 -48.682 1.00 97.75 125 TYR A C 1
ATOM 872 O O . TYR A 1 125 ? 10.207 9.241 -49.724 1.00 97.75 125 TYR A O 1
ATOM 880 N N . ARG A 1 126 ? 12.196 9.332 -48.684 1.00 97.44 126 ARG A N 1
ATOM 881 C CA . ARG A 1 126 ? 12.978 9.611 -49.902 1.00 97.44 126 ARG A CA 1
ATOM 882 C C . ARG A 1 126 ? 12.827 8.507 -50.936 1.00 97.44 126 ARG A C 1
ATOM 884 O O . ARG A 1 126 ? 12.637 8.812 -52.113 1.00 97.44 126 ARG A O 1
ATOM 891 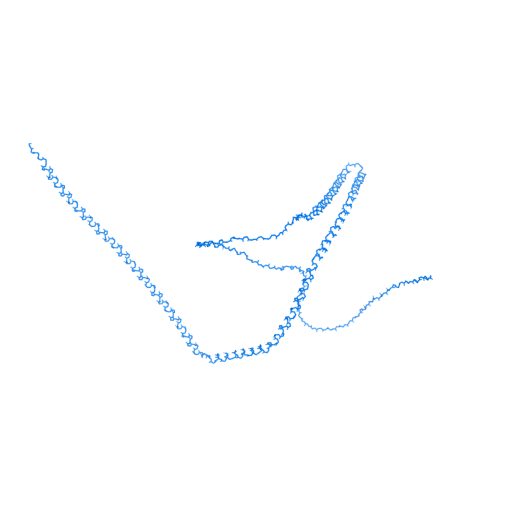N N . TYR A 1 127 ? 12.851 7.251 -50.499 1.00 97.94 127 TYR A N 1
ATOM 892 C CA . TYR A 1 127 ? 12.614 6.111 -51.376 1.00 97.94 127 TYR A CA 1
ATOM 893 C C . TYR A 1 127 ? 11.205 6.136 -51.987 1.00 97.94 127 TYR A C 1
ATOM 895 O O . TYR A 1 127 ? 11.068 5.967 -53.198 1.00 97.94 127 TYR A O 1
ATOM 903 N N . ALA A 1 128 ? 10.165 6.411 -51.193 1.00 97.44 128 ALA A N 1
ATOM 904 C CA . ALA A 1 128 ? 8.788 6.501 -51.684 1.00 97.44 128 ALA A CA 1
ATOM 905 C C . ALA A 1 128 ? 8.606 7.629 -52.719 1.00 97.44 128 ALA A C 1
ATOM 907 O O . ALA A 1 128 ? 7.999 7.425 -53.773 1.00 97.44 128 ALA A O 1
ATOM 908 N N . VAL A 1 129 ? 9.191 8.804 -52.467 1.00 98.00 129 VAL A N 1
ATOM 909 C CA . VAL A 1 129 ? 9.178 9.927 -53.420 1.00 98.00 129 VAL A CA 1
ATOM 910 C C . VAL A 1 129 ? 9.938 9.570 -54.701 1.00 98.00 129 VAL A C 1
ATOM 912 O O . VAL A 1 129 ? 9.440 9.806 -55.803 1.00 98.00 129 VAL A O 1
ATOM 915 N N . ALA A 1 130 ? 11.124 8.964 -54.582 1.00 96.94 130 ALA A N 1
ATOM 916 C CA . ALA A 1 130 ? 11.906 8.516 -55.732 1.00 96.94 130 ALA A CA 1
ATOM 917 C C . ALA A 1 130 ? 11.146 7.471 -56.560 1.00 96.94 130 ALA A C 1
ATOM 919 O O . ALA A 1 130 ? 11.127 7.561 -57.786 1.00 96.94 130 ALA A O 1
ATOM 920 N N . GLN A 1 131 ? 10.456 6.535 -55.905 1.00 96.00 131 GLN A N 1
ATOM 921 C CA . GLN A 1 131 ? 9.615 5.538 -56.559 1.00 96.00 131 GLN A CA 1
ATOM 922 C C . GLN A 1 131 ? 8.503 6.198 -57.383 1.00 96.00 131 GLN A C 1
ATOM 924 O O . GLN A 1 131 ? 8.342 5.855 -58.554 1.00 96.00 131 GLN A O 1
ATOM 929 N N . HIS A 1 132 ? 7.787 7.174 -56.816 1.00 97.38 132 HIS A N 1
ATOM 930 C CA . HIS A 1 132 ? 6.756 7.918 -57.544 1.00 97.38 132 HIS A CA 1
ATOM 931 C C . HIS A 1 132 ? 7.341 8.662 -58.758 1.00 97.38 132 HIS A C 1
ATOM 933 O O . HIS A 1 132 ? 6.803 8.588 -59.862 1.00 97.38 132 HIS A O 1
ATOM 939 N N . ASN A 1 133 ? 8.498 9.305 -58.585 1.00 96.06 133 ASN A N 1
ATOM 940 C CA . ASN A 1 133 ? 9.196 10.013 -59.661 1.00 96.06 133 ASN A CA 1
ATOM 941 C C . ASN A 1 133 ? 9.775 9.078 -60.736 1.00 96.06 133 ASN A C 1
ATOM 943 O O . ASN A 1 133 ? 9.996 9.503 -61.867 1.00 96.06 133 ASN A O 1
ATOM 947 N N . CYS A 1 134 ? 10.045 7.810 -60.422 1.00 97.25 134 CYS A N 1
ATOM 948 C CA . CYS A 1 134 ? 10.527 6.849 -61.412 1.00 97.25 134 CYS A CA 1
ATOM 949 C C . CYS A 1 134 ? 9.442 6.446 -62.413 1.00 97.25 134 CYS A C 1
ATOM 951 O O . CYS A 1 134 ? 9.777 6.155 -63.560 1.00 97.25 134 CYS A O 1
ATOM 953 N N . TYR A 1 135 ? 8.164 6.463 -62.020 1.00 94.94 135 TYR A N 1
ATOM 954 C CA . TYR A 1 135 ? 7.056 6.121 -62.918 1.00 94.94 135 TYR A CA 1
ATOM 955 C C . TYR A 1 135 ? 6.810 7.159 -64.019 1.00 94.94 135 TYR A C 1
ATOM 957 O O . TYR A 1 135 ? 6.195 6.829 -65.028 1.00 94.94 135 TYR A O 1
ATOM 965 N N . SER A 1 136 ? 7.321 8.384 -63.875 1.00 93.19 136 SER A N 1
ATOM 966 C CA . SER A 1 136 ? 7.265 9.409 -64.924 1.00 93.19 136 SER A CA 1
ATOM 967 C C . SER A 1 136 ? 8.468 9.383 -65.880 1.00 93.19 136 SER A C 1
ATOM 969 O O . SER A 1 136 ? 8.538 10.205 -66.794 1.00 93.19 136 SER A O 1
ATOM 971 N N . LYS A 1 137 ? 9.420 8.453 -65.709 1.00 94.38 137 LYS A N 1
ATOM 972 C CA . LYS A 1 137 ? 10.609 8.317 -66.570 1.00 94.38 137 LYS A CA 1
ATOM 973 C C . LYS A 1 137 ? 10.459 7.190 -67.592 1.00 94.38 137 LYS A C 1
ATOM 975 O O . LYS A 1 137 ? 9.873 6.156 -67.310 1.00 94.38 137 LYS A O 1
ATOM 980 N N . PHE A 1 138 ? 11.108 7.341 -68.749 1.00 92.94 138 PHE A N 1
ATOM 981 C CA . PHE A 1 138 ? 11.104 6.324 -69.812 1.00 92.94 138 PHE A CA 1
ATOM 982 C C . PHE A 1 138 ? 11.744 4.986 -69.390 1.00 92.94 138 PHE A C 1
ATOM 984 O O . PHE A 1 138 ? 11.248 3.925 -69.753 1.00 92.94 138 PHE A O 1
ATOM 991 N N . PHE A 1 139 ? 12.808 5.008 -68.576 1.00 95.31 139 PHE A N 1
ATOM 992 C CA . PHE A 1 139 ? 13.486 3.803 -68.071 1.00 95.31 139 PHE A CA 1
ATOM 993 C C . PHE A 1 139 ? 13.111 3.490 -66.612 1.00 95.31 139 PHE A C 1
ATOM 995 O O . PHE A 1 139 ? 13.971 3.479 -65.725 1.00 95.31 139 PHE A O 1
ATOM 1002 N N . VAL A 1 140 ? 11.824 3.225 -66.357 1.00 96.62 140 VAL A N 1
ATOM 1003 C CA . VAL A 1 140 ? 11.2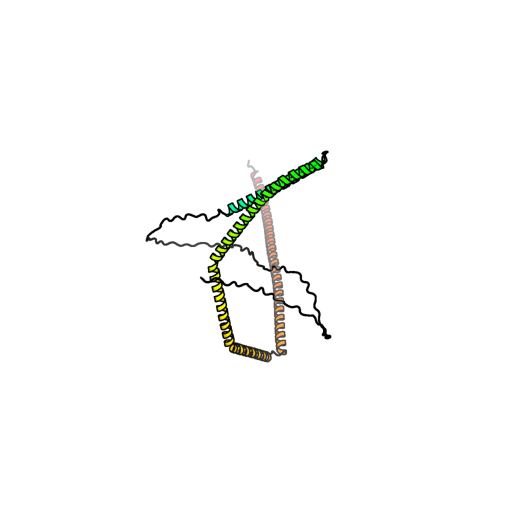72 2.980 -65.006 1.00 96.62 140 VAL A CA 1
ATOM 1004 C C . VAL A 1 140 ? 12.054 1.900 -64.248 1.00 96.62 140 VAL A C 1
ATOM 1006 O O . VAL A 1 140 ? 12.466 2.122 -63.113 1.00 96.62 140 VAL A O 1
ATOM 1009 N N . ASN A 1 141 ? 12.322 0.752 -64.879 1.00 96.12 141 ASN A N 1
ATOM 1010 C CA . ASN A 1 141 ? 12.995 -0.376 -64.221 1.00 96.12 141 ASN A CA 1
ATOM 1011 C C . ASN A 1 141 ? 14.412 -0.033 -63.742 1.00 96.12 141 ASN A C 1
ATOM 1013 O O . ASN A 1 141 ? 14.792 -0.399 -62.632 1.00 96.12 141 ASN A O 1
ATOM 1017 N N . HIS A 1 142 ? 15.184 0.699 -64.549 1.00 97.06 142 HIS A N 1
ATOM 1018 C CA . HIS A 1 142 ? 16.520 1.136 -64.148 1.00 97.06 142 HIS A CA 1
ATOM 1019 C C . HIS A 1 142 ? 16.448 2.156 -63.002 1.00 97.06 142 HIS A C 1
ATOM 1021 O O . HIS A 1 142 ? 17.159 2.015 -62.009 1.00 97.06 142 HIS A O 1
ATOM 1027 N N . CYS A 1 143 ? 15.527 3.121 -63.093 1.00 97.31 143 CYS A N 1
ATOM 1028 C CA . CYS A 1 143 ? 15.307 4.117 -62.044 1.00 97.31 143 CYS A CA 1
ATOM 1029 C C . CYS A 1 143 ? 14.919 3.475 -60.700 1.00 97.31 143 CYS A C 1
ATOM 1031 O O . CYS A 1 143 ? 15.487 3.821 -59.666 1.00 97.31 143 CYS A O 1
ATOM 1033 N N . LEU A 1 144 ? 14.002 2.501 -60.708 1.00 96.81 144 LEU A N 1
ATOM 1034 C CA . LEU A 1 144 ? 13.573 1.796 -59.495 1.00 96.81 144 LEU A CA 1
ATOM 1035 C C . LEU A 1 144 ? 14.699 0.984 -58.851 1.00 96.81 144 LEU A C 1
ATOM 1037 O O . LEU A 1 144 ? 14.751 0.890 -57.624 1.00 96.81 144 LEU A O 1
ATOM 1041 N N . ASN A 1 145 ? 15.581 0.389 -59.656 1.00 97.25 145 ASN A N 1
ATOM 1042 C CA . ASN A 1 145 ? 16.733 -0.346 -59.140 1.00 97.25 145 ASN A CA 1
ATOM 1043 C C . ASN A 1 145 ? 17.740 0.604 -58.487 1.00 97.25 145 ASN A C 1
ATOM 1045 O O . ASN A 1 145 ? 18.079 0.384 -57.330 1.00 97.25 145 ASN A O 1
ATOM 1049 N N . SER A 1 146 ? 18.091 1.710 -59.153 1.00 97.12 146 SER A N 1
ATOM 1050 C CA . SER A 1 146 ? 18.953 2.747 -58.565 1.00 97.12 146 SER A CA 1
ATOM 1051 C C . SER A 1 146 ? 18.391 3.265 -57.237 1.00 97.12 146 SER A C 1
ATOM 1053 O O . SER A 1 146 ? 19.095 3.271 -56.235 1.00 97.12 146 SER A O 1
ATOM 1055 N N . ALA A 1 147 ? 17.096 3.601 -57.186 1.00 97.31 147 ALA A N 1
ATOM 1056 C CA . ALA A 1 147 ? 16.460 4.087 -55.961 1.00 97.31 147 ALA A CA 1
ATOM 1057 C C . ALA A 1 147 ? 16.462 3.043 -54.825 1.00 97.31 147 ALA A C 1
ATOM 1059 O O . ALA A 1 147 ? 16.553 3.406 -53.652 1.00 97.31 147 ALA A O 1
ATOM 1060 N N . ARG A 1 148 ? 16.353 1.741 -55.142 1.00 97.62 148 ARG A N 1
ATOM 1061 C CA . ARG A 1 148 ? 16.486 0.672 -54.134 1.00 97.62 148 ARG A CA 1
ATOM 1062 C C . ARG A 1 148 ? 17.913 0.535 -53.633 1.00 97.62 148 ARG A C 1
ATOM 1064 O O . ARG A 1 148 ? 18.089 0.247 -52.453 1.00 97.62 148 ARG A O 1
ATOM 1071 N N . ASP A 1 149 ? 18.897 0.682 -54.507 1.00 97.75 149 ASP A N 1
ATOM 1072 C CA . ASP A 1 149 ? 20.298 0.555 -54.124 1.00 97.75 149 ASP A CA 1
ATOM 1073 C C . ASP A 1 149 ? 20.708 1.720 -53.214 1.00 97.75 149 ASP A C 1
ATOM 1075 O O . ASP A 1 149 ? 21.268 1.474 -52.146 1.00 97.75 149 ASP A O 1
ATOM 1079 N N . ASP A 1 150 ? 20.277 2.947 -53.523 1.00 96.56 150 ASP A N 1
ATOM 1080 C CA . ASP A 1 150 ? 20.459 4.114 -52.647 1.00 96.56 150 ASP A CA 1
ATOM 1081 C C . ASP A 1 150 ? 19.802 3.906 -51.268 1.00 96.56 150 ASP A C 1
ATOM 1083 O O . ASP A 1 150 ? 20.400 4.181 -50.224 1.00 96.56 150 ASP A O 1
ATOM 1087 N N . MET A 1 151 ? 18.579 3.363 -51.244 1.00 97.19 151 MET A N 1
ATOM 1088 C CA . MET A 1 151 ? 17.876 3.025 -50.001 1.00 97.19 151 MET A CA 1
ATOM 1089 C C . MET A 1 151 ? 18.651 1.979 -49.185 1.00 97.19 151 MET A C 1
ATOM 1091 O O . MET A 1 151 ? 18.869 2.167 -47.988 1.00 97.19 151 MET A O 1
ATOM 1095 N N . ARG A 1 152 ? 19.130 0.907 -49.830 1.00 98.00 152 ARG A N 1
ATOM 1096 C CA . ARG A 1 152 ? 19.890 -0.174 -49.178 1.00 98.00 152 ARG A CA 1
ATOM 1097 C C . ARG A 1 152 ? 21.201 0.304 -48.569 1.00 98.00 152 ARG A C 1
ATOM 1099 O O . ARG A 1 152 ? 21.543 -0.175 -47.490 1.00 98.00 152 ARG A O 1
ATOM 1106 N N . VAL A 1 153 ? 21.917 1.212 -49.232 1.00 98.06 153 VAL A N 1
ATOM 1107 C CA . VAL A 1 153 ? 23.177 1.772 -48.716 1.00 98.06 153 VAL A CA 1
ATOM 1108 C C . VAL A 1 153 ? 22.923 2.503 -47.399 1.00 98.06 153 VAL A C 1
ATOM 1110 O O . VAL A 1 153 ? 23.506 2.151 -46.376 1.00 98.06 153 VAL A O 1
ATOM 1113 N N . VAL A 1 154 ? 21.967 3.434 -47.382 1.00 97.38 154 VAL A N 1
ATOM 1114 C CA . VAL A 1 154 ? 21.637 4.194 -46.167 1.00 97.38 154 VAL A CA 1
ATOM 1115 C C . VAL A 1 154 ? 21.058 3.289 -45.073 1.00 97.38 154 VAL A C 1
ATOM 1117 O O . VAL A 1 154 ? 21.392 3.449 -43.900 1.00 97.38 154 VAL A O 1
ATOM 1120 N N . ALA A 1 155 ? 20.221 2.311 -45.432 1.00 97.69 155 ALA A N 1
ATOM 1121 C CA . ALA A 1 155 ? 19.684 1.345 -44.476 1.00 97.69 155 ALA A CA 1
ATOM 1122 C C . ALA A 1 155 ? 20.785 0.473 -43.843 1.00 97.69 155 ALA A C 1
ATOM 1124 O O . ALA A 1 155 ? 20.703 0.146 -42.656 1.00 97.69 155 ALA A O 1
ATOM 1125 N N . ALA A 1 156 ? 21.826 0.111 -44.601 1.00 98.12 156 ALA A N 1
ATOM 1126 C CA . ALA A 1 156 ? 22.974 -0.623 -44.076 1.00 98.12 156 ALA A CA 1
ATOM 1127 C C . ALA A 1 156 ? 23.766 0.212 -43.056 1.00 98.12 156 ALA A C 1
ATOM 1129 O O . ALA A 1 156 ? 24.128 -0.312 -41.999 1.00 98.12 156 ALA A O 1
ATOM 1130 N N . ASP A 1 157 ? 23.961 1.505 -43.324 1.00 97.44 157 ASP A N 1
ATOM 1131 C CA . ASP A 1 157 ? 24.624 2.427 -42.395 1.00 97.44 157 ASP A CA 1
ATOM 1132 C C . ASP A 1 157 ? 23.818 2.610 -41.103 1.00 97.44 157 ASP A C 1
ATOM 1134 O O . ASP A 1 157 ? 24.356 2.439 -40.007 1.00 97.44 157 ASP A O 1
ATOM 1138 N N . ILE A 1 158 ? 22.505 2.850 -41.215 1.00 97.75 158 ILE A N 1
ATOM 1139 C CA . ILE A 1 158 ? 21.602 2.948 -40.055 1.00 97.75 158 ILE A CA 1
ATOM 1140 C C . ILE A 1 158 ? 21.667 1.668 -39.214 1.00 97.75 158 ILE A C 1
ATOM 1142 O O . ILE A 1 158 ? 21.766 1.730 -37.989 1.00 97.75 158 ILE A O 1
ATOM 1146 N N . ARG A 1 159 ? 21.653 0.491 -39.853 1.00 97.94 159 ARG A N 1
ATOM 1147 C CA . ARG A 1 159 ? 21.730 -0.792 -39.141 1.00 97.94 159 ARG A CA 1
ATOM 1148 C C . ARG A 1 159 ? 23.055 -0.965 -38.402 1.00 97.94 159 ARG A C 1
ATOM 1150 O O . ARG A 1 159 ? 23.064 -1.518 -37.305 1.00 97.94 159 ARG A O 1
ATOM 1157 N N . LYS A 1 160 ? 24.166 -0.514 -38.987 1.00 98.06 160 LYS A N 1
ATOM 1158 C CA . LYS A 1 160 ? 25.485 -0.556 -38.345 1.00 98.06 160 LYS A CA 1
ATOM 1159 C C . LYS A 1 160 ? 25.513 0.310 -37.085 1.00 98.06 160 LYS A C 1
ATOM 1161 O O . LYS A 1 160 ? 26.000 -0.146 -36.053 1.00 98.06 160 LYS A O 1
ATOM 1166 N N . GLU A 1 161 ? 24.960 1.518 -37.155 1.00 96.88 161 GLU A N 1
ATOM 1167 C CA . GLU A 1 161 ? 24.852 2.416 -35.999 1.00 96.88 161 GLU A CA 1
ATOM 1168 C C . GLU A 1 161 ? 23.903 1.861 -34.924 1.00 96.88 161 GLU A C 1
ATOM 1170 O O . GLU A 1 161 ? 24.225 1.909 -33.739 1.00 96.88 161 GLU A O 1
ATOM 1175 N N . GLN A 1 162 ? 22.784 1.248 -35.325 1.00 97.00 162 GLN A N 1
ATOM 1176 C CA . GLN A 1 162 ? 21.848 0.605 -34.398 1.00 97.00 162 GLN A CA 1
ATOM 1177 C C . GLN A 1 162 ? 22.495 -0.551 -33.627 1.00 97.00 162 GLN A C 1
ATOM 1179 O O . GLN A 1 162 ? 22.312 -0.663 -32.418 1.00 97.00 162 GLN A O 1
ATOM 1184 N N . LEU A 1 163 ? 23.277 -1.398 -34.305 1.00 97.69 163 LEU A N 1
ATOM 1185 C CA . LEU A 1 163 ? 23.985 -2.501 -33.651 1.00 97.69 163 LEU A CA 1
ATOM 1186 C C . LEU A 1 163 ? 24.990 -1.991 -32.612 1.00 97.69 163 LEU A C 1
ATOM 1188 O O . LEU A 1 163 ? 25.037 -2.536 -31.511 1.00 97.69 163 LEU A O 1
ATOM 1192 N N . ALA A 1 164 ? 25.730 -0.925 -32.934 1.00 96.44 164 ALA A N 1
ATOM 1193 C CA . ALA A 1 164 ? 26.650 -0.293 -31.992 1.00 96.44 164 ALA A CA 1
ATOM 1194 C C . ALA A 1 164 ? 25.912 0.274 -30.765 1.00 96.44 164 ALA A C 1
ATOM 1196 O O . ALA A 1 164 ? 26.329 0.039 -29.632 1.00 96.44 164 ALA A O 1
ATOM 1197 N N . LEU A 1 165 ? 24.774 0.948 -30.973 1.00 96.69 165 LEU A N 1
ATOM 1198 C CA . LEU A 1 165 ? 23.943 1.467 -29.884 1.00 96.69 165 LEU A CA 1
ATOM 1199 C C . LEU A 1 165 ? 23.375 0.341 -28.999 1.00 96.69 165 LEU A C 1
ATOM 1201 O O . LEU A 1 165 ? 23.316 0.471 -27.776 1.00 96.69 165 LEU A O 1
ATOM 1205 N N . ASP A 1 166 ? 22.962 -0.777 -29.597 1.00 96.12 166 ASP A N 1
ATOM 1206 C CA . ASP A 1 166 ? 22.442 -1.929 -28.859 1.00 96.12 166 ASP A CA 1
ATOM 1207 C C . ASP A 1 166 ? 23.538 -2.648 -28.054 1.00 96.12 166 ASP A C 1
ATOM 1209 O O . ASP A 1 166 ? 23.264 -3.148 -26.958 1.00 96.12 166 ASP A O 1
ATOM 1213 N N . ASP A 1 167 ? 24.775 -2.690 -28.559 1.00 96.88 167 ASP A N 1
ATOM 1214 C CA . ASP A 1 167 ? 25.941 -3.163 -27.804 1.00 96.88 167 ASP A CA 1
ATOM 1215 C C . ASP A 1 167 ? 26.211 -2.282 -26.576 1.00 96.88 167 ASP A C 1
ATOM 1217 O O . ASP A 1 167 ? 26.353 -2.809 -25.467 1.00 96.88 167 ASP A O 1
ATOM 1221 N N . GLU A 1 168 ? 26.189 -0.955 -26.734 1.00 94.94 168 GLU A N 1
ATOM 1222 C CA . GLU A 1 168 ? 26.323 -0.005 -25.619 1.00 94.94 168 GLU A CA 1
ATOM 1223 C C . GLU A 1 168 ? 25.221 -0.216 -24.565 1.00 94.94 168 GLU A C 1
ATOM 1225 O O . GLU A 1 168 ? 25.510 -0.375 -23.374 1.00 94.94 168 GLU A O 1
ATOM 1230 N N . LYS A 1 169 ? 23.956 -0.324 -24.996 1.00 95.44 169 LYS A N 1
ATOM 1231 C CA . LYS A 1 169 ? 22.816 -0.598 -24.101 1.00 95.44 169 LYS A CA 1
ATOM 1232 C C . LYS A 1 169 ? 22.974 -1.916 -23.344 1.00 95.44 169 LYS A C 1
ATOM 1234 O O . LYS A 1 169 ? 22.656 -1.991 -22.154 1.00 95.44 169 LYS A O 1
ATOM 1239 N N . ARG A 1 170 ? 23.465 -2.972 -24.004 1.00 96.00 170 ARG A N 1
ATOM 1240 C CA . ARG A 1 170 ? 23.712 -4.271 -23.355 1.00 96.00 170 ARG A CA 1
ATOM 1241 C C . ARG A 1 170 ? 24.747 -4.160 -22.241 1.00 96.00 170 ARG A C 1
ATOM 1243 O O . ARG A 1 170 ? 24.531 -4.735 -21.170 1.00 96.00 170 ARG A O 1
ATOM 1250 N N . VAL A 1 171 ? 25.838 -3.434 -22.482 1.00 95.50 171 VAL A N 1
ATOM 1251 C CA . VAL A 1 171 ? 26.899 -3.216 -21.489 1.00 95.50 171 VAL A CA 1
ATOM 1252 C C . VAL A 1 171 ? 26.368 -2.415 -20.302 1.00 95.50 171 VAL A C 1
ATOM 1254 O O . VAL A 1 171 ? 26.536 -2.847 -19.162 1.00 95.50 171 VAL A O 1
ATOM 1257 N N . GLU A 1 172 ? 25.654 -1.316 -20.538 1.00 93.19 172 GLU A N 1
ATOM 1258 C CA . GLU A 1 172 ? 25.105 -0.494 -19.452 1.00 93.19 172 GLU A CA 1
ATOM 1259 C C . GLU A 1 172 ? 24.080 -1.255 -18.600 1.00 93.19 172 GLU A C 1
ATOM 1261 O O . GLU A 1 172 ? 24.146 -1.231 -17.369 1.00 93.19 172 GLU A O 1
ATOM 1266 N N . HIS A 1 173 ? 23.195 -2.044 -19.213 1.00 93.81 173 HIS A N 1
ATOM 1267 C CA . HIS A 1 173 ? 22.295 -2.909 -18.446 1.00 93.81 173 HIS A CA 1
ATOM 1268 C C . HIS A 1 173 ? 23.027 -4.001 -17.660 1.00 93.81 173 HIS A C 1
ATOM 1270 O O . HIS A 1 173 ? 22.559 -4.392 -16.588 1.00 93.81 173 HIS A O 1
ATOM 1276 N N . ALA A 1 174 ? 24.148 -4.524 -18.166 1.00 96.50 174 ALA A N 1
ATOM 1277 C CA . ALA A 1 174 ? 24.975 -5.454 -17.402 1.00 96.50 174 ALA A CA 1
ATOM 1278 C C . ALA A 1 174 ? 25.561 -4.772 -16.158 1.00 96.50 174 ALA A C 1
ATOM 1280 O O . ALA A 1 174 ? 25.383 -5.287 -15.054 1.00 96.50 174 ALA A O 1
ATOM 1281 N N . ARG A 1 175 ? 26.124 -3.568 -16.312 1.00 94.94 175 ARG A N 1
ATOM 1282 C CA . ARG A 1 175 ? 26.652 -2.770 -15.194 1.00 94.94 175 ARG A CA 1
ATOM 1283 C C . ARG A 1 175 ? 25.587 -2.456 -14.150 1.00 94.94 175 ARG A C 1
ATOM 1285 O O . ARG A 1 175 ? 25.815 -2.681 -12.966 1.00 94.94 175 ARG A O 1
ATOM 1292 N N . GLN A 1 176 ? 24.400 -2.030 -14.577 1.00 93.94 176 GLN A N 1
ATOM 1293 C CA . GLN A 1 176 ? 23.281 -1.759 -13.668 1.00 93.94 176 GLN A CA 1
ATOM 1294 C C . GLN A 1 176 ? 22.879 -2.998 -12.858 1.00 93.94 176 GLN A C 1
ATOM 1296 O O . GLN A 1 176 ? 22.600 -2.891 -11.664 1.00 93.94 176 GLN A O 1
ATOM 1301 N N . ARG A 1 177 ? 22.850 -4.187 -13.477 1.00 96.56 177 ARG A N 1
ATOM 1302 C CA . ARG A 1 177 ? 22.567 -5.432 -12.745 1.00 96.56 177 ARG A CA 1
ATOM 1303 C C . ARG A 1 177 ? 23.649 -5.736 -11.716 1.00 96.56 177 ARG A C 1
ATOM 1305 O O . ARG A 1 177 ? 23.304 -6.113 -10.598 1.00 96.56 177 ARG A O 1
ATOM 1312 N N . ASP A 1 178 ? 24.916 -5.558 -12.072 1.00 97.25 178 ASP A N 1
ATOM 1313 C CA . ASP A 1 178 ? 26.040 -5.815 -11.171 1.00 97.25 178 ASP A CA 1
ATOM 1314 C C . ASP A 1 178 ? 26.051 -4.842 -9.985 1.00 97.25 178 ASP A C 1
ATOM 1316 O O . ASP A 1 178 ? 26.221 -5.265 -8.839 1.00 97.25 178 ASP A O 1
ATOM 1320 N N . GLU A 1 179 ? 25.771 -3.561 -10.229 1.00 95.56 179 GLU A N 1
ATOM 1321 C CA . GLU A 1 179 ? 25.610 -2.542 -9.188 1.00 95.56 179 GLU A CA 1
ATOM 1322 C C . GLU A 1 179 ? 24.429 -2.860 -8.264 1.00 95.56 179 GLU A C 1
ATOM 1324 O O . GLU A 1 179 ? 24.575 -2.866 -7.041 1.00 95.56 179 GLU A O 1
ATOM 1329 N N . GLN A 1 180 ? 23.264 -3.200 -8.820 1.00 96.19 180 GLN A N 1
ATOM 1330 C CA . GLN A 1 180 ? 22.098 -3.585 -8.020 1.00 96.19 180 GLN A CA 1
ATOM 1331 C C . GLN A 1 180 ? 22.348 -4.865 -7.216 1.00 96.19 180 GLN A C 1
ATOM 1333 O O . GLN A 1 180 ? 21.907 -4.969 -6.069 1.00 96.19 180 GLN A O 1
ATOM 1338 N N . ALA A 1 181 ? 23.051 -5.844 -7.788 1.00 97.56 181 ALA A N 1
ATOM 1339 C CA . ALA A 1 181 ? 23.442 -7.057 -7.082 1.00 97.56 181 ALA A CA 1
ATOM 1340 C C . ALA A 1 181 ? 24.430 -6.746 -5.950 1.00 97.56 181 ALA A C 1
ATOM 1342 O O . ALA A 1 181 ? 24.294 -7.298 -4.859 1.00 97.56 181 ALA A O 1
ATOM 1343 N N . ALA A 1 182 ? 25.386 -5.840 -6.169 1.00 97.31 182 ALA A N 1
ATOM 1344 C CA . ALA A 1 182 ? 26.309 -5.377 -5.138 1.00 97.31 182 ALA A CA 1
ATOM 1345 C C . ALA A 1 182 ? 25.576 -4.658 -3.995 1.00 97.31 182 ALA A C 1
ATOM 1347 O O . ALA A 1 182 ? 25.800 -5.000 -2.836 1.00 97.31 182 ALA A O 1
ATOM 1348 N N . ILE A 1 183 ? 24.642 -3.753 -4.308 1.00 97.00 183 ILE A N 1
ATOM 1349 C CA . ILE A 1 183 ? 23.820 -3.062 -3.302 1.00 97.00 183 ILE A CA 1
ATOM 1350 C C . ILE A 1 183 ? 23.004 -4.071 -2.488 1.00 97.00 183 ILE A C 1
ATOM 1352 O O . ILE A 1 183 ? 23.021 -4.023 -1.261 1.00 97.00 183 ILE A O 1
ATOM 1356 N N . LYS A 1 184 ? 22.330 -5.022 -3.147 1.00 97.69 184 LYS A N 1
ATOM 1357 C CA . LYS A 1 184 ? 21.544 -6.057 -2.455 1.00 97.69 184 LYS A CA 1
ATOM 1358 C C . LYS A 1 184 ? 22.412 -6.955 -1.578 1.00 97.69 184 LYS A C 1
ATOM 1360 O O . LYS A 1 184 ? 21.995 -7.302 -0.479 1.00 97.69 184 LYS A O 1
ATOM 1365 N N . ARG A 1 185 ? 23.608 -7.339 -2.041 1.00 97.69 185 ARG A N 1
ATOM 1366 C CA . ARG A 1 185 ? 24.564 -8.105 -1.225 1.00 97.69 185 ARG A CA 1
ATOM 1367 C C . ARG A 1 185 ? 24.983 -7.315 0.011 1.00 97.69 185 ARG A C 1
ATOM 1369 O O . ARG A 1 185 ? 24.840 -7.838 1.109 1.00 97.69 185 ARG A O 1
ATOM 1376 N N . ALA A 1 186 ? 25.368 -6.051 -0.156 1.00 97.75 186 ALA A N 1
ATOM 1377 C CA . ALA A 1 186 ? 25.747 -5.182 0.954 1.00 97.75 186 ALA A CA 1
ATOM 1378 C C . ALA A 1 186 ? 24.601 -4.982 1.965 1.00 97.75 186 ALA A C 1
ATOM 1380 O O . ALA A 1 186 ? 24.828 -5.052 3.169 1.00 97.75 186 ALA A O 1
ATOM 1381 N N . GLN A 1 187 ? 23.362 -4.794 1.496 1.00 96.88 187 GLN A N 1
ATOM 1382 C CA . GLN A 1 187 ? 22.177 -4.711 2.361 1.00 96.88 187 GLN A CA 1
ATOM 1383 C C . GLN A 1 187 ? 21.941 -6.016 3.122 1.00 96.88 187 GLN A C 1
ATOM 1385 O O . GLN A 1 187 ? 21.796 -6.008 4.339 1.00 96.88 187 GLN A O 1
ATOM 1390 N N . ASN A 1 188 ? 21.979 -7.155 2.427 1.00 96.69 188 ASN A N 1
ATOM 1391 C CA . ASN A 1 188 ? 21.811 -8.455 3.065 1.00 96.69 188 ASN A CA 1
ATOM 1392 C C . ASN A 1 188 ? 22.891 -8.708 4.124 1.00 96.69 188 ASN A C 1
ATOM 1394 O O . ASN A 1 188 ? 22.570 -9.229 5.189 1.00 96.69 188 ASN A O 1
ATOM 1398 N N . GLU A 1 189 ? 24.146 -8.357 3.855 1.00 96.88 189 GLU A N 1
ATOM 1399 C CA . GLU A 1 189 ? 25.249 -8.478 4.814 1.00 96.88 189 GLU A CA 1
ATOM 1400 C C . GLU A 1 189 ? 25.055 -7.551 6.021 1.00 96.88 189 GLU A C 1
ATOM 1402 O O . GLU A 1 189 ? 25.197 -8.003 7.157 1.00 96.88 189 GLU A O 1
ATOM 1407 N N . ALA A 1 190 ? 24.642 -6.299 5.797 1.00 97.19 190 ALA A N 1
ATOM 1408 C CA . ALA A 1 190 ? 24.328 -5.351 6.867 1.00 97.19 190 ALA A CA 1
ATOM 1409 C C . ALA A 1 190 ? 23.152 -5.820 7.746 1.00 97.19 190 ALA A C 1
ATOM 1411 O O . ALA A 1 190 ? 23.205 -5.700 8.970 1.00 97.19 190 ALA A O 1
ATOM 1412 N N . ASP A 1 191 ? 22.124 -6.418 7.140 1.00 96.31 191 ASP A N 1
ATOM 1413 C CA . ASP A 1 191 ? 20.929 -6.912 7.834 1.00 96.31 191 ASP A CA 1
ATOM 1414 C C . ASP A 1 191 ? 21.107 -8.321 8.427 1.00 96.31 191 ASP A C 1
ATOM 1416 O O . ASP A 1 191 ? 20.260 -8.792 9.190 1.00 96.31 191 ASP A O 1
ATOM 1420 N N . ALA A 1 192 ? 22.185 -9.035 8.088 1.00 97.75 192 ALA A N 1
ATOM 1421 C CA . ALA A 1 192 ? 22.455 -10.391 8.567 1.00 97.75 192 ALA A CA 1
ATOM 1422 C C . ALA A 1 192 ? 22.437 -10.537 10.104 1.00 97.75 192 ALA A C 1
ATOM 1424 O O . ALA A 1 192 ? 21.742 -11.436 10.587 1.00 97.75 192 ALA A O 1
ATOM 1425 N N . PRO A 1 193 ? 23.120 -9.685 10.899 1.00 96.81 193 PRO A N 1
ATOM 1426 C CA . PRO A 1 193 ? 23.080 -9.796 12.357 1.00 96.81 193 PRO A CA 1
ATOM 1427 C C . PRO A 1 193 ? 21.686 -9.514 12.926 1.00 96.81 193 PRO A C 1
ATOM 1429 O O . PRO A 1 193 ? 21.257 -10.196 13.856 1.00 96.81 193 PRO A O 1
ATOM 1432 N N . ALA A 1 194 ? 20.951 -8.555 12.355 1.00 96.50 194 ALA A N 1
ATOM 1433 C CA . ALA A 1 194 ? 19.587 -8.255 12.779 1.00 96.50 194 ALA A CA 1
ATOM 1434 C C . ALA A 1 194 ? 18.646 -9.443 12.513 1.00 96.50 194 ALA A C 1
ATOM 1436 O O . ALA A 1 194 ? 17.861 -9.812 13.388 1.00 96.50 194 ALA A O 1
ATOM 1437 N N . ARG A 1 195 ? 18.776 -10.095 11.348 1.00 97.12 195 ARG A N 1
ATOM 1438 C CA . ARG A 1 195 ? 18.031 -11.319 11.012 1.00 97.12 195 ARG A CA 1
ATOM 1439 C C . ARG A 1 195 ? 18.370 -12.467 11.963 1.00 97.12 195 ARG A C 1
ATOM 1441 O O . ARG A 1 195 ? 17.459 -13.039 12.549 1.00 97.12 195 ARG A O 1
ATOM 1448 N N . ALA A 1 196 ? 19.652 -12.720 12.222 1.00 97.31 196 ALA A N 1
ATOM 1449 C CA . ALA A 1 196 ? 20.079 -13.754 13.168 1.00 97.31 196 ALA A CA 1
ATOM 1450 C C . ALA A 1 196 ? 19.575 -13.494 14.604 1.00 97.31 196 ALA A C 1
ATOM 1452 O O . ALA A 1 196 ? 19.133 -14.416 15.298 1.00 97.31 196 ALA A O 1
ATOM 1453 N N . ALA A 1 197 ? 19.589 -12.234 15.053 1.00 97.38 197 ALA A N 1
ATOM 1454 C CA . ALA A 1 197 ? 19.045 -11.851 16.353 1.00 97.38 197 ALA A CA 1
ATOM 1455 C C . ALA A 1 197 ? 17.524 -12.064 16.420 1.00 97.38 197 ALA A C 1
ATOM 1457 O O . ALA A 1 197 ? 17.015 -12.546 17.434 1.00 97.38 197 ALA A O 1
ATOM 1458 N N . GLN A 1 198 ? 16.798 -11.742 15.347 1.00 96.94 198 GLN A N 1
ATOM 1459 C CA . GLN A 1 198 ? 15.359 -11.974 15.267 1.00 96.94 198 GLN A CA 1
ATOM 1460 C C . GLN A 1 198 ? 15.023 -13.469 15.255 1.00 96.94 198 GLN A C 1
ATOM 1462 O O . GLN A 1 198 ? 14.121 -13.887 15.978 1.00 96.94 198 GLN A O 1
ATOM 1467 N N . ASP A 1 199 ? 15.767 -14.277 14.502 1.00 97.75 199 ASP A N 1
ATOM 1468 C CA . ASP A 1 199 ? 15.594 -15.732 14.463 1.00 97.75 199 ASP A CA 1
ATOM 1469 C C . ASP A 1 199 ? 15.822 -16.350 15.847 1.00 97.75 199 ASP A C 1
ATOM 1471 O O . ASP A 1 199 ? 15.024 -17.169 16.306 1.00 97.75 199 ASP A O 1
ATOM 1475 N N . THR A 1 200 ? 16.837 -15.871 16.570 1.00 98.12 200 THR A N 1
ATOM 1476 C CA . THR A 1 200 ? 17.100 -16.288 17.954 1.00 98.12 200 THR A CA 1
ATOM 1477 C C . THR A 1 200 ? 15.944 -15.915 18.887 1.00 98.12 200 THR A C 1
ATOM 1479 O O . THR A 1 200 ? 15.486 -16.754 19.663 1.00 98.12 200 THR A O 1
ATOM 1482 N N . ARG A 1 201 ? 15.416 -14.684 18.797 1.00 97.94 201 ARG A N 1
ATOM 1483 C CA . ARG A 1 201 ? 14.251 -14.249 19.595 1.00 97.94 201 ARG A CA 1
ATOM 1484 C C . ARG A 1 201 ? 13.003 -15.068 19.275 1.00 97.94 201 ARG A C 1
ATOM 1486 O O . ARG A 1 201 ? 12.254 -15.418 20.183 1.00 97.94 201 ARG A O 1
ATOM 1493 N N . ASN A 1 202 ? 12.784 -15.383 18.000 1.00 97.88 202 ASN A N 1
ATOM 1494 C CA . ASN A 1 202 ? 11.657 -16.197 17.556 1.00 97.88 202 ASN A CA 1
ATOM 1495 C C . ASN A 1 202 ? 11.756 -17.629 18.100 1.00 97.88 202 ASN A C 1
ATOM 1497 O O . ASN A 1 202 ? 10.759 -18.147 18.603 1.00 97.88 202 ASN A O 1
ATOM 1501 N N . ALA A 1 203 ? 12.945 -18.238 18.049 1.00 98.38 203 ALA A N 1
ATOM 1502 C CA . ALA A 1 203 ? 13.197 -19.563 18.614 1.00 98.38 203 ALA A CA 1
ATOM 1503 C C . ALA A 1 203 ? 12.955 -19.580 20.132 1.00 98.38 203 ALA A C 1
ATOM 1505 O O . ALA A 1 203 ? 12.156 -20.373 20.621 1.00 98.38 203 ALA A O 1
ATOM 1506 N N . GLN A 1 204 ? 13.528 -18.621 20.866 1.00 98.19 204 GLN A N 1
ATOM 1507 C CA . GLN A 1 204 ? 13.318 -18.498 22.313 1.00 98.19 204 GLN A CA 1
ATOM 1508 C C . GLN A 1 204 ? 11.840 -18.297 22.676 1.00 98.19 204 GLN A C 1
ATOM 1510 O O . GLN A 1 204 ? 11.340 -18.902 23.623 1.00 98.19 204 GLN A O 1
ATOM 1515 N N . ALA A 1 205 ? 11.116 -17.470 21.917 1.00 98.19 205 ALA A N 1
ATOM 1516 C CA . ALA A 1 205 ? 9.689 -17.251 22.133 1.00 98.19 205 ALA A CA 1
ATOM 1517 C C . ALA A 1 205 ? 8.847 -18.503 21.835 1.00 98.19 205 ALA A C 1
ATOM 1519 O O . ALA A 1 205 ? 7.802 -18.701 22.458 1.00 98.19 205 ALA A O 1
ATOM 1520 N N . TYR A 1 206 ? 9.270 -19.334 20.881 1.00 98.25 206 TYR A N 1
ATOM 1521 C CA . TYR A 1 206 ? 8.627 -20.612 20.595 1.00 98.25 206 TYR A CA 1
ATOM 1522 C C . TYR A 1 206 ? 8.832 -21.602 21.747 1.00 98.25 206 TYR A C 1
ATOM 1524 O O . TYR A 1 206 ? 7.848 -22.142 22.259 1.00 98.25 206 TYR A O 1
ATOM 1532 N N . ASP A 1 207 ? 10.070 -21.754 22.217 1.00 98.19 207 ASP A N 1
ATOM 1533 C CA . ASP A 1 207 ? 10.409 -22.642 23.333 1.00 98.19 207 ASP A CA 1
ATOM 1534 C C . ASP A 1 207 ? 9.698 -22.217 24.627 1.00 98.19 207 ASP A C 1
ATOM 1536 O O . ASP A 1 207 ? 9.120 -23.044 25.334 1.00 98.19 207 ASP A O 1
ATOM 1540 N N . GLU A 1 208 ? 9.645 -20.913 24.913 1.00 98.06 208 GLU A N 1
ATOM 1541 C CA . GLU A 1 208 ? 8.919 -20.381 26.070 1.00 98.06 208 GLU A CA 1
ATOM 1542 C C . GLU A 1 208 ? 7.422 -20.696 26.003 1.00 98.06 208 GLU A C 1
ATOM 1544 O O . GLU A 1 208 ? 6.827 -21.141 26.985 1.00 98.06 208 GLU A O 1
ATOM 1549 N N . LYS A 1 209 ? 6.801 -20.544 24.828 1.00 98.38 209 LYS A N 1
ATOM 1550 C CA . LYS A 1 209 ? 5.390 -20.906 24.639 1.00 98.38 209 LYS A CA 1
ATOM 1551 C C . LYS A 1 209 ? 5.154 -22.398 24.832 1.00 98.38 209 LYS A C 1
ATOM 1553 O O . LYS A 1 209 ? 4.121 -22.767 25.394 1.00 98.38 209 LYS A O 1
ATOM 1558 N N . GLN A 1 210 ? 6.083 -23.249 24.398 1.00 98.06 210 GLN A N 1
ATOM 1559 C CA . GLN A 1 210 ? 5.993 -24.684 24.657 1.00 98.06 210 GLN A CA 1
ATOM 1560 C C . GLN A 1 210 ? 6.051 -24.983 26.159 1.00 98.06 210 GLN A C 1
ATOM 1562 O O . GLN A 1 210 ? 5.191 -25.713 26.659 1.00 98.06 210 GLN A O 1
ATOM 1567 N N . ARG A 1 211 ? 6.986 -24.369 26.897 1.00 98.12 211 ARG A N 1
ATOM 1568 C CA . ARG A 1 211 ? 7.072 -24.505 28.363 1.00 98.12 211 ARG A CA 1
ATOM 1569 C C . ARG A 1 211 ? 5.798 -24.028 29.049 1.00 98.12 211 ARG A C 1
ATOM 1571 O O . ARG A 1 211 ? 5.219 -24.757 29.851 1.00 98.12 211 ARG A O 1
ATOM 1578 N N . GLN A 1 212 ? 5.304 -22.848 28.683 1.00 97.50 212 GLN A N 1
ATOM 1579 C CA . GLN A 1 212 ? 4.073 -22.300 29.247 1.00 97.50 212 GLN A CA 1
ATOM 1580 C C . GLN A 1 212 ? 2.866 -23.201 28.962 1.00 97.50 212 GLN A C 1
ATOM 1582 O O . GLN A 1 212 ? 1.988 -23.350 29.811 1.00 97.50 212 GLN A O 1
ATOM 1587 N N . HIS A 1 213 ? 2.805 -23.820 27.781 1.00 98.25 213 HIS A N 1
ATOM 1588 C CA . HIS A 1 213 ? 1.743 -24.764 27.458 1.00 98.25 213 HIS A CA 1
ATOM 1589 C C . HIS A 1 213 ? 1.778 -25.985 28.379 1.00 98.25 213 HIS A C 1
ATOM 1591 O O . HIS A 1 213 ? 0.737 -26.342 28.929 1.00 98.25 213 HIS A O 1
ATOM 1597 N N . GLN A 1 214 ? 2.960 -26.561 28.605 1.00 97.44 214 GLN A N 1
ATOM 1598 C CA . GLN A 1 214 ? 3.144 -27.687 29.525 1.00 97.44 214 GLN A CA 1
ATOM 1599 C C . GLN A 1 214 ? 2.764 -27.308 30.963 1.00 97.44 214 GLN A C 1
ATOM 1601 O O . GLN A 1 214 ? 2.023 -28.042 31.611 1.00 97.44 214 GLN A O 1
ATOM 1606 N N . LEU A 1 215 ? 3.172 -26.127 31.441 1.00 98.00 215 LEU A N 1
ATOM 1607 C CA . LEU A 1 215 ? 2.796 -25.636 32.772 1.00 98.00 215 LEU A CA 1
ATOM 1608 C C . LEU A 1 215 ? 1.284 -25.431 32.906 1.00 98.00 215 LEU A C 1
ATOM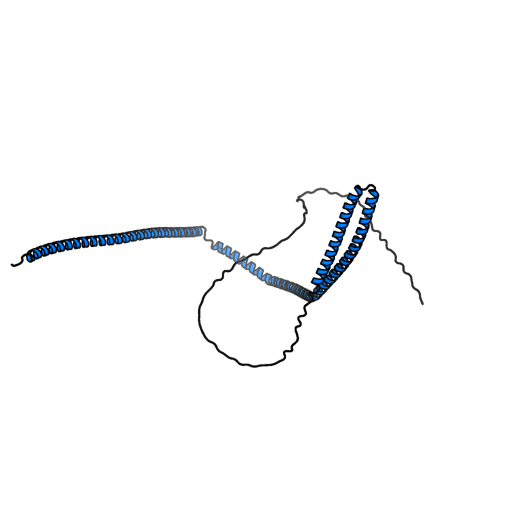 1610 O O . LEU A 1 215 ? 0.682 -25.865 33.885 1.00 98.00 215 LEU A O 1
ATOM 1614 N N . ASN A 1 216 ? 0.649 -24.816 31.908 1.00 97.50 216 ASN A N 1
ATOM 1615 C CA . ASN A 1 216 ? -0.798 -24.609 31.903 1.00 97.50 216 ASN A CA 1
ATOM 1616 C C . ASN A 1 216 ? -1.576 -25.931 31.827 1.00 97.50 216 ASN A C 1
ATOM 1618 O O . ASN A 1 216 ? -2.687 -26.015 32.349 1.00 97.50 216 ASN A O 1
ATOM 1622 N N . GLN A 1 217 ? -1.042 -26.946 31.141 1.00 97.06 217 GLN A N 1
ATOM 1623 C CA . GLN A 1 217 ? -1.624 -28.289 31.144 1.00 97.06 217 GLN A CA 1
ATOM 1624 C C . GLN A 1 217 ? -1.512 -28.917 32.534 1.00 97.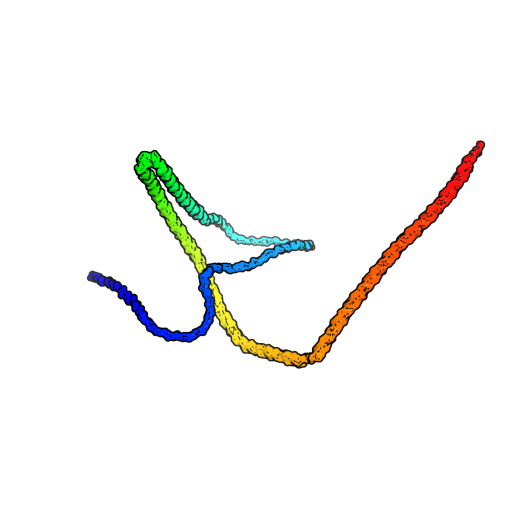06 217 GLN A C 1
ATOM 1626 O O . GLN A 1 217 ? -2.538 -29.286 33.100 1.00 97.06 217 GLN A O 1
ATOM 1631 N N . ALA A 1 218 ? -0.316 -28.922 33.127 1.00 97.12 218 ALA A N 1
ATOM 1632 C CA . ALA A 1 218 ? -0.092 -29.461 34.467 1.00 97.12 218 ALA A CA 1
ATOM 1633 C C . ALA A 1 218 ? -0.970 -28.770 35.529 1.00 97.12 218 ALA A C 1
ATOM 1635 O O . ALA A 1 218 ? -1.578 -29.437 36.362 1.00 97.12 218 ALA A O 1
ATOM 1636 N N . GLN A 1 219 ? -1.114 -27.441 35.467 1.00 95.94 219 GLN A N 1
ATOM 1637 C CA . GLN A 1 219 ? -2.022 -26.691 36.345 1.00 95.94 219 GLN A CA 1
ATOM 1638 C C . GLN A 1 219 ? -3.483 -27.091 36.127 1.00 95.94 219 GLN A C 1
ATOM 1640 O O . GLN A 1 219 ? -4.214 -27.332 37.086 1.00 95.94 219 GLN A O 1
ATOM 1645 N N . ARG A 1 220 ? -3.920 -27.219 34.866 1.00 95.19 220 ARG A N 1
ATOM 1646 C CA . ARG A 1 220 ? -5.284 -27.667 34.572 1.00 95.19 220 ARG A CA 1
ATOM 1647 C C . ARG A 1 220 ? -5.549 -29.068 35.101 1.00 95.19 220 ARG A C 1
ATOM 1649 O O . ARG A 1 220 ? -6.654 -29.296 35.586 1.00 95.19 220 ARG A O 1
ATOM 1656 N N . GLU A 1 221 ? -4.595 -29.977 34.995 1.00 95.75 221 GLU A N 1
ATOM 1657 C CA . GLU A 1 221 ? -4.715 -31.337 35.519 1.00 95.75 221 GLU A CA 1
ATOM 1658 C C . GLU A 1 221 ? -4.749 -31.343 37.052 1.00 95.75 221 GLU A C 1
ATOM 1660 O O . GLU A 1 221 ? -5.622 -31.988 37.633 1.00 95.75 221 GLU A O 1
ATOM 1665 N N . ALA A 1 222 ? -3.901 -30.546 37.709 1.00 96.19 222 ALA A N 1
ATOM 1666 C CA . ALA A 1 222 ? -3.891 -30.398 39.166 1.00 96.19 222 ALA A CA 1
ATOM 1667 C C . ALA A 1 222 ? -5.210 -29.821 39.718 1.00 96.19 222 ALA A C 1
ATOM 1669 O O . ALA A 1 222 ? -5.710 -30.272 40.749 1.00 96.19 222 ALA A O 1
ATOM 1670 N N . GLU A 1 223 ? -5.815 -28.860 39.017 1.00 94.81 223 GLU A N 1
ATOM 1671 C CA . GLU A 1 223 ? -7.101 -28.254 39.390 1.00 94.81 223 GLU A CA 1
ATOM 1672 C C . GLU A 1 223 ? -8.325 -29.080 38.961 1.00 94.81 223 GLU A C 1
ATOM 1674 O O . GLU A 1 223 ? -9.445 -28.793 39.392 1.00 94.81 223 GLU A O 1
ATOM 1679 N N . ALA A 1 224 ? -8.162 -30.093 38.104 1.00 95.50 224 ALA A N 1
ATOM 1680 C CA . ALA A 1 224 ? -9.264 -30.916 37.606 1.00 95.50 224 ALA A CA 1
ATOM 1681 C C . ALA A 1 224 ? -10.161 -31.510 38.716 1.00 95.50 224 ALA A C 1
ATOM 1683 O O . ALA A 1 224 ? -11.384 -31.351 38.611 1.00 95.50 224 ALA A O 1
ATOM 1684 N N . PRO A 1 225 ? -9.634 -32.127 39.798 1.00 94.81 225 PRO A N 1
ATOM 1685 C CA . PRO A 1 225 ? -10.478 -32.633 40.882 1.00 94.81 225 PRO A CA 1
ATOM 1686 C C . PRO A 1 225 ? -11.235 -31.515 41.606 1.00 94.81 225 PRO A C 1
ATOM 1688 O O . PRO A 1 225 ? -12.403 -31.691 41.955 1.00 94.81 225 PRO A O 1
ATOM 1691 N N . GLN A 1 226 ? -10.614 -30.347 41.787 1.00 94.31 226 GLN A N 1
ATOM 1692 C CA . GLN A 1 226 ? -11.262 -29.205 42.427 1.00 94.31 226 GLN A CA 1
ATOM 1693 C C . GLN A 1 226 ? -12.378 -28.626 41.547 1.00 94.31 226 GLN A C 1
ATOM 1695 O O . GLN A 1 226 ? -13.462 -28.335 42.050 1.00 94.31 226 GLN A O 1
ATOM 1700 N N . ARG A 1 227 ? -12.167 -28.523 40.226 1.00 93.38 227 ARG A N 1
ATOM 1701 C CA . ARG A 1 227 ? -13.217 -28.113 39.277 1.00 93.38 227 ARG A CA 1
ATOM 1702 C C . ARG A 1 227 ? -14.391 -29.092 39.277 1.00 93.38 227 ARG A C 1
ATOM 1704 O O . ARG A 1 227 ? -15.531 -28.646 39.357 1.00 93.38 227 ARG A O 1
ATOM 1711 N N . ALA A 1 228 ? -14.123 -30.398 39.288 1.00 95.44 228 ALA A N 1
ATOM 1712 C CA . ALA A 1 228 ? -15.169 -31.416 39.380 1.00 95.44 228 ALA A CA 1
ATOM 1713 C C . ALA A 1 228 ? -15.943 -31.349 40.714 1.00 95.44 228 ALA A C 1
ATOM 1715 O O . ALA A 1 228 ? -17.162 -31.522 40.734 1.00 95.44 228 ALA A O 1
ATOM 1716 N N . ALA A 1 229 ? -15.264 -31.075 41.834 1.00 96.19 229 ALA A N 1
ATOM 1717 C CA . ALA A 1 229 ? -15.918 -30.873 43.129 1.00 96.19 229 ALA A CA 1
ATOM 1718 C C . ALA A 1 229 ? -16.800 -29.611 43.137 1.00 96.19 229 ALA A C 1
ATOM 1720 O O . ALA A 1 229 ? -17.943 -29.663 43.592 1.00 96.19 229 ALA A O 1
ATOM 1721 N N . ASN A 1 230 ? -16.302 -28.504 42.578 1.00 95.06 230 ASN A N 1
ATOM 1722 C CA . ASN A 1 230 ? -17.050 -27.252 42.451 1.00 95.06 230 ASN A CA 1
ATOM 1723 C C . ASN A 1 230 ? -18.286 -27.410 41.557 1.00 95.06 230 ASN A C 1
ATOM 1725 O O . ASN A 1 230 ? -19.355 -26.905 41.897 1.00 95.06 230 ASN A O 1
ATOM 1729 N N . GLU A 1 231 ? -18.166 -28.141 40.449 1.00 96.25 231 GLU A N 1
ATOM 1730 C CA . GLU A 1 231 ? -19.287 -28.432 39.556 1.00 96.25 231 GLU A CA 1
ATOM 1731 C C . GLU A 1 231 ? -20.370 -29.258 40.259 1.00 96.25 231 GLU A C 1
ATOM 1733 O O . GLU A 1 231 ? -21.545 -28.887 40.230 1.00 96.25 231 GLU A O 1
ATOM 1738 N N . LYS A 1 232 ? -19.987 -30.316 40.986 1.00 96.88 232 LYS A N 1
ATOM 1739 C CA . LYS A 1 232 ? -20.930 -31.100 41.802 1.00 96.88 232 LYS A CA 1
ATOM 1740 C C . LYS A 1 232 ? -21.612 -30.241 42.867 1.00 96.88 232 LYS A C 1
ATOM 1742 O O . LYS A 1 232 ? -22.829 -30.315 43.021 1.00 96.88 232 LYS A O 1
ATOM 1747 N N . ALA A 1 233 ? -20.856 -29.399 43.572 1.00 96.50 233 ALA A N 1
ATOM 1748 C CA . ALA A 1 233 ? -21.408 -28.498 44.581 1.00 96.50 233 ALA A CA 1
ATOM 1749 C C . ALA A 1 233 ? -22.391 -27.483 43.970 1.00 96.50 233 ALA A C 1
ATOM 1751 O O . ALA A 1 233 ? -23.425 -27.180 44.567 1.00 96.50 233 ALA A O 1
ATOM 1752 N N . PHE A 1 234 ? -22.105 -26.975 42.770 1.00 97.06 234 PHE A N 1
ATOM 1753 C CA . PHE A 1 234 ? -23.008 -26.082 42.048 1.00 97.06 234 PHE A CA 1
ATOM 1754 C C . PHE A 1 234 ? -24.295 -26.793 41.618 1.00 97.06 234 PHE A C 1
ATOM 1756 O O . PHE A 1 234 ? -25.383 -26.270 41.857 1.00 97.06 234 PHE A O 1
ATOM 1763 N N . GLN A 1 235 ? -24.192 -28.003 41.063 1.00 96.81 235 GLN A N 1
ATOM 1764 C CA . GLN A 1 235 ? -25.357 -28.815 40.696 1.00 96.81 235 GLN A CA 1
ATOM 1765 C C . GLN A 1 235 ? -26.236 -29.131 41.915 1.00 96.81 235 GLN A C 1
ATOM 1767 O O . GLN A 1 235 ? -27.453 -28.974 41.849 1.00 96.81 235 GLN A O 1
ATOM 1772 N N . GLN A 1 236 ? -25.636 -29.491 43.053 1.00 96.44 236 GLN A N 1
ATOM 1773 C CA . GLN A 1 236 ? -26.369 -29.705 44.307 1.00 96.44 236 GLN A CA 1
ATOM 1774 C C . GLN A 1 236 ? -27.089 -28.437 44.771 1.00 96.44 236 GLN A C 1
ATOM 1776 O O . GLN A 1 236 ? -28.264 -28.492 45.126 1.00 96.44 236 GLN A O 1
ATOM 1781 N N . LYS A 1 237 ? -26.424 -27.276 44.720 1.00 96.69 237 LYS A N 1
ATOM 1782 C CA . LYS A 1 237 ? -27.059 -25.993 45.053 1.00 96.69 237 LYS A CA 1
ATOM 1783 C C . LYS A 1 237 ? -28.218 -25.665 44.116 1.00 96.69 237 LYS A C 1
ATOM 1785 O O . LYS A 1 237 ? -29.229 -25.153 44.585 1.00 96.69 237 LYS A O 1
ATOM 1790 N N . GLN A 1 238 ? -28.108 -25.976 42.825 1.00 94.00 238 GLN A N 1
ATOM 1791 C CA . GLN A 1 238 ? -29.227 -25.809 41.897 1.00 94.00 238 GLN A CA 1
ATOM 1792 C C . GLN A 1 238 ? -30.407 -26.720 42.245 1.00 94.00 238 GLN A C 1
ATOM 1794 O O . GLN A 1 238 ? -31.542 -26.250 42.267 1.00 94.00 238 GLN A O 1
ATOM 1799 N N . GLN A 1 239 ? -30.153 -27.993 42.559 1.00 94.69 239 GLN A N 1
ATOM 1800 C CA . GLN A 1 239 ? -31.203 -28.921 42.990 1.00 94.69 239 GLN A CA 1
ATOM 1801 C C . GLN A 1 239 ? -31.872 -28.439 44.277 1.00 94.69 239 GLN A C 1
ATOM 1803 O O . GLN A 1 239 ? -33.098 -28.392 44.348 1.00 94.69 239 GLN A O 1
ATOM 1808 N N . GLN A 1 240 ? -31.079 -28.004 45.260 1.00 93.00 240 GLN A N 1
ATOM 1809 C CA . GLN A 1 240 ? -31.607 -27.442 46.498 1.00 93.00 240 GLN A CA 1
ATOM 1810 C C . GLN A 1 240 ? -32.458 -26.204 46.220 1.00 93.00 240 GLN A C 1
ATOM 1812 O O . GLN A 1 240 ? -33.551 -26.086 46.755 1.00 93.00 240 GLN A O 1
ATOM 1817 N N . HIS A 1 241 ? -32.007 -25.310 45.340 1.00 92.56 241 HIS A N 1
ATOM 1818 C CA . HIS A 1 241 ? -32.775 -24.130 44.964 1.00 92.56 241 HIS A CA 1
ATOM 1819 C C . HIS A 1 241 ? -34.094 -24.490 44.262 1.00 92.56 241 HIS A C 1
ATOM 1821 O O . HIS A 1 241 ? -35.108 -23.845 44.511 1.00 92.56 241 HIS A O 1
ATOM 1827 N N . ALA A 1 242 ? -34.116 -25.535 43.430 1.00 89.44 242 ALA A N 1
ATOM 1828 C CA . ALA A 1 242 ? -35.342 -26.027 42.804 1.00 89.44 242 ALA A CA 1
ATOM 1829 C C . ALA A 1 242 ? -36.319 -26.628 43.832 1.00 89.44 242 ALA A C 1
ATOM 1831 O O . ALA A 1 242 ? -37.515 -26.340 43.779 1.00 89.44 242 ALA A O 1
ATOM 1832 N N . ILE A 1 243 ? -35.820 -27.409 44.798 1.00 89.06 243 ILE A N 1
ATOM 1833 C CA . ILE A 1 243 ? -36.628 -27.954 45.902 1.00 89.06 243 ILE A CA 1
ATOM 1834 C C . ILE A 1 243 ? -37.174 -26.817 46.764 1.00 89.06 243 ILE A C 1
ATOM 1836 O O . ILE A 1 243 ? -38.369 -26.772 47.042 1.00 89.06 243 ILE A O 1
ATOM 1840 N N . ASP A 1 244 ? -36.321 -25.869 47.141 1.00 88.19 244 ASP A N 1
ATOM 1841 C CA . ASP A 1 244 ? -36.698 -24.694 47.918 1.00 88.19 244 ASP A CA 1
ATOM 1842 C C . ASP A 1 244 ? -37.745 -23.848 47.195 1.00 88.19 244 ASP A C 1
ATOM 1844 O O . ASP A 1 244 ? -38.649 -23.331 47.843 1.00 88.19 244 ASP A O 1
ATOM 1848 N N . GLN A 1 245 ? -37.643 -23.687 45.873 1.00 84.38 245 GLN A N 1
ATOM 1849 C CA . GLN A 1 245 ? -38.659 -23.001 45.074 1.00 84.38 245 GLN A CA 1
ATOM 1850 C C . GLN A 1 245 ? -39.973 -23.778 45.027 1.00 84.38 245 GLN A C 1
ATOM 1852 O O . GLN A 1 245 ? -41.030 -23.162 45.127 1.00 84.38 245 GLN A O 1
ATOM 1857 N N . ALA A 1 246 ? -39.925 -25.106 44.913 1.00 82.44 246 ALA A N 1
ATOM 1858 C CA . ALA A 1 246 ? -41.121 -25.940 44.967 1.00 82.44 246 ALA A CA 1
ATOM 1859 C C . ALA A 1 246 ? -41.795 -25.871 46.350 1.00 82.44 246 ALA A C 1
ATOM 1861 O O . ALA A 1 246 ? -43.016 -25.766 46.431 1.00 82.44 246 ALA A O 1
ATOM 1862 N N . GLN A 1 247 ? -41.011 -25.856 47.434 1.00 81.62 247 GLN A N 1
ATOM 1863 C CA . GLN A 1 247 ? -41.504 -25.722 48.811 1.00 81.62 247 GLN A CA 1
ATOM 1864 C C . GLN A 1 247 ? -42.018 -24.314 49.121 1.00 81.62 247 GLN A C 1
ATOM 1866 O O . GLN A 1 247 ? -43.045 -24.157 49.774 1.00 81.62 247 GLN A O 1
ATOM 1871 N N . ARG A 1 248 ? -41.319 -23.280 48.640 1.00 78.06 248 ARG A N 1
ATOM 1872 C CA . ARG A 1 248 ? -41.755 -21.878 48.723 1.00 78.06 248 ARG A CA 1
ATOM 1873 C C . ARG A 1 248 ? -42.811 -21.527 47.688 1.00 78.06 248 ARG A C 1
ATOM 1875 O O . ARG A 1 248 ? -43.212 -20.366 47.642 1.00 78.06 248 ARG A O 1
ATOM 1882 N N . GLY A 1 249 ? -43.235 -22.487 46.866 1.00 61.84 249 GLY A N 1
ATOM 1883 C CA . GLY A 1 249 ? -44.289 -22.335 45.884 1.00 61.84 249 GLY A CA 1
ATOM 1884 C C . GLY A 1 249 ? -45.526 -21.776 46.563 1.00 61.84 249 GLY A C 1
ATOM 1885 O O . GLY A 1 249 ? -46.303 -22.503 47.174 1.00 61.84 249 GLY A O 1
ATOM 1886 N N . ILE A 1 250 ? -45.674 -20.457 46.459 1.00 57.69 250 ILE A N 1
ATOM 1887 C CA . ILE A 1 250 ? -46.888 -19.719 46.751 1.00 57.69 250 ILE A CA 1
ATOM 1888 C C . ILE A 1 250 ? -47.984 -20.496 46.032 1.00 57.69 250 ILE A C 1
ATOM 1890 O O . ILE A 1 250 ? -47.930 -20.632 44.806 1.00 57.69 250 ILE A O 1
ATOM 1894 N N . SER A 1 251 ? -48.930 -21.068 46.779 1.00 71.69 251 SER A N 1
ATOM 1895 C CA . SER A 1 251 ? -50.007 -21.840 46.166 1.00 71.69 251 SER A CA 1
ATOM 1896 C C . SER A 1 251 ? -50.648 -20.992 45.058 1.00 71.69 251 SER A C 1
ATOM 1898 O O . SER A 1 251 ? -50.725 -19.767 45.203 1.00 71.69 251 SER A O 1
ATOM 1900 N N . PRO A 1 252 ? -51.143 -21.579 43.954 1.00 71.94 252 PRO A N 1
ATOM 1901 C CA . PRO A 1 252 ? -51.794 -20.805 42.892 1.00 71.94 252 PRO A CA 1
ATOM 1902 C C . PRO A 1 252 ? -52.894 -19.869 43.434 1.00 71.94 252 PRO A C 1
ATOM 1904 O O . PRO A 1 252 ? -53.116 -18.789 42.892 1.00 71.94 252 PRO A O 1
ATOM 1907 N N . SER A 1 253 ? -53.507 -20.221 44.572 1.00 75.44 253 SER A N 1
ATOM 1908 C CA . SER A 1 253 ? -54.415 -19.350 45.324 1.00 75.44 253 SER A CA 1
ATOM 1909 C C . SER A 1 253 ? -53.750 -18.114 45.952 1.00 75.44 253 SER A C 1
ATOM 1911 O O . SER A 1 253 ? -54.299 -17.020 45.837 1.00 75.44 253 SER A O 1
ATOM 1913 N N . GLN A 1 254 ? -52.578 -18.234 46.583 1.00 78.56 254 GLN A N 1
ATOM 1914 C CA . GLN A 1 254 ? -51.843 -17.085 47.122 1.00 78.56 254 GLN A CA 1
ATOM 1915 C C . GLN A 1 254 ? -51.223 -16.221 46.011 1.00 78.56 254 GLN A C 1
ATOM 1917 O O . GLN A 1 254 ? -51.182 -15.001 46.152 1.00 78.56 254 GLN A O 1
ATOM 1922 N N . ALA A 1 255 ? -50.795 -16.809 44.889 1.00 77.81 255 ALA A N 1
ATOM 1923 C CA . ALA A 1 255 ? -50.263 -16.054 43.752 1.00 77.81 255 ALA A CA 1
ATOM 1924 C C . ALA A 1 255 ? -51.363 -15.190 43.118 1.00 77.81 255 ALA A C 1
ATOM 1926 O O . ALA A 1 255 ? -51.175 -13.989 42.919 1.00 77.81 255 ALA A O 1
ATOM 1927 N N . ALA A 1 256 ? -52.552 -15.770 42.922 1.00 81.00 256 ALA A N 1
ATOM 1928 C CA . ALA A 1 256 ? -53.729 -15.039 42.469 1.00 81.00 256 ALA A CA 1
ATOM 1929 C C . ALA A 1 256 ? -54.167 -13.951 43.467 1.00 81.00 256 ALA A C 1
ATOM 1931 O O . ALA A 1 256 ? -54.583 -12.871 43.050 1.00 81.00 256 ALA A O 1
ATOM 1932 N N . ALA A 1 257 ? -54.064 -14.198 44.778 1.00 85.50 257 ALA A N 1
ATOM 1933 C CA . ALA A 1 257 ? -54.368 -13.194 45.799 1.00 85.50 257 ALA A CA 1
ATOM 1934 C C . ALA A 1 257 ? -53.368 -12.025 45.780 1.00 85.50 257 ALA A C 1
ATOM 1936 O O . ALA A 1 257 ? -53.780 -10.866 45.822 1.00 85.50 257 ALA A O 1
ATOM 1937 N N . ASN A 1 258 ? -52.070 -12.314 45.654 1.00 85.38 258 ASN A N 1
ATOM 1938 C CA . ASN A 1 258 ? -51.021 -11.298 45.562 1.00 85.38 258 ASN A CA 1
ATOM 1939 C C . ASN A 1 258 ? -51.145 -10.464 44.283 1.00 85.38 258 ASN A C 1
ATOM 1941 O O . ASN A 1 258 ? -50.990 -9.246 44.337 1.00 85.38 258 ASN A O 1
ATOM 1945 N N . GLN A 1 259 ? -51.480 -11.095 43.155 1.00 87.31 259 GLN A N 1
ATOM 1946 C CA . GLN A 1 259 ? -51.695 -10.394 41.892 1.00 87.31 259 GLN A CA 1
ATOM 1947 C C . GLN A 1 259 ? -52.920 -9.480 41.960 1.00 87.31 259 GLN A C 1
ATOM 1949 O O . GLN A 1 259 ? -52.800 -8.292 41.687 1.00 87.31 259 GLN A O 1
ATOM 1954 N N . LYS A 1 260 ? -54.053 -9.971 42.479 1.00 90.94 260 LYS A N 1
ATOM 1955 C CA . LYS A 1 260 ? -55.236 -9.128 42.727 1.00 90.94 260 LYS A CA 1
ATOM 1956 C C . LYS A 1 260 ? -54.931 -7.956 43.660 1.00 90.94 260 LYS A C 1
ATOM 1958 O O . LYS A 1 260 ? -55.404 -6.849 43.422 1.00 90.94 260 LYS A O 1
ATOM 1963 N N . ALA A 1 261 ? -54.147 -8.180 44.715 1.00 91.00 261 ALA A N 1
ATOM 1964 C CA . ALA A 1 261 ? -53.743 -7.116 45.630 1.00 91.00 261 ALA A CA 1
ATOM 1965 C C . ALA A 1 261 ? -52.829 -6.082 44.952 1.00 91.00 261 ALA A C 1
ATOM 1967 O O . ALA A 1 261 ? -52.896 -4.898 45.283 1.00 91.00 261 ALA A O 1
ATOM 1968 N N . TYR A 1 262 ? -51.983 -6.507 44.014 1.00 89.94 262 TYR A N 1
ATOM 1969 C CA . TYR A 1 262 ? -51.133 -5.615 43.234 1.00 89.94 262 TYR A CA 1
ATOM 1970 C C . TYR A 1 262 ? -51.943 -4.805 42.215 1.00 89.94 262 TYR A C 1
ATOM 1972 O O . TYR A 1 262 ? -51.831 -3.580 42.191 1.00 89.94 262 TYR A O 1
ATOM 1980 N N . ASP A 1 263 ? -52.823 -5.459 41.460 1.00 93.06 263 ASP A N 1
ATOM 1981 C CA . ASP A 1 263 ? -53.692 -4.816 40.470 1.00 93.06 263 ASP A CA 1
ATOM 1982 C C . ASP A 1 263 ? -54.640 -3.807 41.138 1.00 93.06 263 ASP A C 1
ATOM 1984 O O . ASP A 1 263 ? -54.807 -2.686 40.656 1.00 93.06 263 ASP A O 1
ATOM 1988 N N . ALA A 1 264 ? -55.192 -4.151 42.309 1.00 94.12 264 ALA A N 1
ATOM 1989 C CA . ALA A 1 264 ? -55.991 -3.229 43.115 1.00 94.12 264 ALA A CA 1
ATOM 1990 C C . ALA A 1 264 ? -55.181 -1.998 43.550 1.00 94.12 264 ALA A C 1
ATOM 1992 O O . ALA A 1 264 ? -55.657 -0.872 43.426 1.00 94.12 264 ALA A O 1
ATOM 1993 N N . LYS A 1 265 ? -53.929 -2.185 43.992 1.00 95.19 265 LYS A N 1
ATOM 1994 C CA . LYS A 1 265 ? -53.040 -1.067 44.350 1.00 95.19 265 LYS A CA 1
ATOM 1995 C C . LYS A 1 265 ? -52.693 -0.190 43.148 1.00 95.19 265 LYS A C 1
ATOM 1997 O O . LYS A 1 265 ? -52.612 1.027 43.307 1.00 95.19 265 LYS A O 1
ATOM 2002 N N . GLN A 1 266 ? -52.498 -0.772 41.964 1.00 92.06 266 GLN A N 1
ATOM 2003 C CA . GLN A 1 266 ? -52.273 0.004 40.743 1.00 92.06 266 GLN A CA 1
ATOM 2004 C C . GLN A 1 266 ? -53.510 0.825 40.364 1.00 92.06 266 GLN A C 1
ATOM 2006 O O . GLN A 1 266 ? -53.386 2.018 40.089 1.00 92.06 266 GLN A O 1
ATOM 2011 N N . ALA A 1 267 ? -54.702 0.226 40.425 1.00 93.50 267 ALA A N 1
ATOM 2012 C CA . ALA A 1 267 ? -55.955 0.932 40.177 1.00 93.50 267 ALA A CA 1
ATOM 2013 C C . ALA A 1 267 ? -56.184 2.063 41.195 1.00 93.50 267 ALA A C 1
ATOM 2015 O O . ALA A 1 267 ? -56.581 3.164 40.821 1.00 93.50 267 ALA A O 1
ATOM 2016 N N . ASP A 1 268 ? -55.889 1.833 42.477 1.00 94.62 268 ASP A N 1
ATOM 2017 C CA . ASP A 1 268 ? -55.961 2.859 43.524 1.00 94.62 268 ASP A CA 1
ATOM 2018 C C . ASP A 1 268 ? -55.001 4.016 43.266 1.00 94.62 268 ASP A C 1
ATOM 2020 O O . ASP A 1 268 ? -55.358 5.179 43.462 1.00 94.62 268 ASP A O 1
ATOM 2024 N N . PHE A 1 269 ? -53.782 3.705 42.831 1.00 95.56 269 PHE A N 1
ATOM 2025 C CA . PHE A 1 269 ? -52.791 4.717 42.497 1.00 95.56 269 PHE A CA 1
ATOM 2026 C C . PHE A 1 269 ? -53.242 5.560 41.302 1.00 95.56 269 PHE A C 1
ATOM 2028 O O . PHE A 1 269 ? -53.199 6.787 41.377 1.00 95.56 269 PHE A O 1
ATOM 2035 N N . GLN A 1 270 ? -53.759 4.920 40.250 1.00 93.88 270 GLN A N 1
ATOM 2036 C CA . GLN A 1 270 ? -54.272 5.625 39.080 1.00 93.88 270 GLN A CA 1
ATOM 2037 C C . GLN A 1 270 ? -55.461 6.524 39.439 1.00 93.88 270 GLN A C 1
ATOM 2039 O O . GLN A 1 270 ? -55.463 7.701 39.089 1.00 93.88 270 GLN A O 1
ATOM 2044 N N . ARG A 1 271 ? -56.412 6.021 40.239 1.00 95.44 271 ARG A N 1
ATOM 2045 C CA . ARG A 1 271 ? -57.539 6.829 40.732 1.00 95.44 271 ARG A CA 1
ATOM 2046 C C . ARG A 1 271 ? -57.075 8.056 41.513 1.00 95.44 271 ARG A C 1
ATOM 2048 O O . ARG A 1 271 ? -57.615 9.139 41.315 1.00 95.44 271 ARG A O 1
ATOM 2055 N N . LYS A 1 272 ? -56.058 7.909 42.368 1.00 95.12 272 LYS A N 1
ATOM 2056 C CA . LYS A 1 272 ? -55.483 9.033 43.126 1.00 95.12 272 LYS A CA 1
ATOM 2057 C C . LYS A 1 272 ? -54.802 10.062 42.226 1.00 95.12 272 LYS A C 1
ATOM 2059 O O . LYS A 1 272 ? -54.886 11.252 42.519 1.00 95.12 272 LYS A O 1
ATOM 2064 N N . LEU A 1 273 ? -54.137 9.632 41.151 1.00 94.56 273 LEU A N 1
ATOM 2065 C CA . LEU A 1 273 ? -53.567 10.553 40.165 1.00 94.56 273 LEU A CA 1
ATOM 2066 C C . LEU A 1 273 ? -54.663 11.323 39.430 1.00 94.56 273 LEU A C 1
ATOM 2068 O O . LEU A 1 273 ? -54.587 12.547 39.340 1.00 94.56 273 LEU A O 1
ATOM 2072 N N . ASP A 1 274 ? -55.699 10.629 38.965 1.00 94.75 274 ASP A N 1
ATOM 2073 C CA . ASP A 1 274 ? -56.813 11.253 38.249 1.00 94.75 274 ASP A CA 1
ATOM 2074 C C . ASP A 1 274 ? -57.549 12.261 39.146 1.00 94.75 274 ASP A C 1
ATOM 2076 O O . ASP A 1 274 ? -57.827 13.388 38.729 1.00 94.75 274 ASP A O 1
ATOM 2080 N N . GLU A 1 275 ? -57.788 11.905 40.410 1.00 95.56 275 GLU A N 1
ATOM 2081 C CA . GLU A 1 275 ? -58.375 12.805 41.403 1.00 95.56 275 GLU A CA 1
ATOM 2082 C C . GLU A 1 275 ? -57.477 14.027 41.661 1.00 95.56 275 GLU A C 1
ATOM 2084 O O . GLU A 1 275 ? -57.955 15.165 41.662 1.00 95.56 275 GLU A O 1
ATOM 2089 N N . ALA A 1 276 ? -56.163 13.830 41.808 1.00 94.50 276 ALA A N 1
ATOM 2090 C CA . ALA A 1 276 ? -55.215 14.929 41.977 1.00 94.50 276 ALA A CA 1
ATOM 2091 C C . ALA A 1 276 ? -55.190 15.868 40.756 1.00 94.50 276 ALA A C 1
ATOM 2093 O O . ALA A 1 276 ? -55.146 17.091 40.924 1.00 94.50 276 ALA A O 1
ATOM 2094 N N . HIS A 1 277 ? -55.276 15.329 39.536 1.00 94.12 277 HIS A N 1
ATOM 2095 C CA . HIS A 1 277 ? -55.369 16.120 38.307 1.00 94.12 277 HIS A CA 1
ATOM 2096 C C . HIS A 1 277 ? -56.661 16.936 38.243 1.00 94.12 277 HIS A C 1
ATOM 2098 O O . HIS A 1 277 ? -56.614 18.130 37.934 1.00 94.12 277 HIS A O 1
ATOM 2104 N N . GLN A 1 278 ? -57.802 16.335 38.589 1.00 94.38 278 GLN A N 1
ATOM 2105 C CA . GLN A 1 278 ? -59.081 17.044 38.645 1.00 94.38 278 GLN A CA 1
ATOM 2106 C C . GLN A 1 278 ? -59.049 18.176 39.677 1.00 94.38 278 GLN A C 1
ATOM 2108 O O . GLN A 1 278 ? -59.437 19.306 39.371 1.00 94.38 278 GLN A O 1
ATOM 2113 N N . GLN A 1 279 ? -58.516 17.918 40.873 1.00 94.81 279 GLN A N 1
ATOM 2114 C CA . GLN A 1 279 ? -58.374 18.943 41.908 1.00 94.81 279 GLN A CA 1
ATOM 2115 C C . GLN A 1 279 ? -57.419 20.068 41.483 1.00 94.81 279 GLN A C 1
ATOM 2117 O O . GLN A 1 279 ? -57.686 21.243 41.751 1.00 94.81 279 GLN A O 1
ATOM 2122 N N . ALA A 1 280 ? -56.311 19.741 40.815 1.00 93.12 280 ALA A N 1
ATOM 2123 C CA . ALA A 1 280 ? -55.384 20.738 40.288 1.00 93.12 280 ALA A CA 1
ATOM 2124 C C . ALA A 1 280 ? -56.048 21.613 39.213 1.00 93.12 280 ALA A C 1
ATOM 2126 O O . ALA A 1 280 ? -55.906 22.837 39.255 1.00 93.12 280 ALA A O 1
ATOM 2127 N N . ALA A 1 281 ? -56.823 21.010 38.307 1.00 94.31 281 ALA A N 1
ATOM 2128 C CA . ALA A 1 281 ? -57.572 21.728 37.280 1.00 94.31 281 ALA A CA 1
ATOM 2129 C C . ALA A 1 281 ? -58.615 22.679 37.892 1.00 94.31 281 ALA A C 1
ATOM 2131 O O . ALA A 1 281 ? -58.672 23.850 37.514 1.00 94.31 281 ALA A O 1
ATOM 2132 N N . GLN A 1 282 ? -59.377 22.222 38.891 1.00 94.69 282 GLN A N 1
ATOM 2133 C CA . GLN A 1 282 ? -60.346 23.062 39.606 1.00 94.69 282 GLN A CA 1
ATOM 2134 C C . GLN A 1 282 ? -59.668 24.247 40.305 1.00 94.69 282 GLN A C 1
ATOM 2136 O O . GLN A 1 282 ? -60.088 25.393 40.144 1.00 94.69 282 GLN A O 1
ATOM 2141 N N . LYS A 1 283 ? -58.567 24.002 41.027 1.00 95.69 283 LYS A N 1
ATOM 2142 C CA . LYS A 1 283 ? -57.803 25.070 41.693 1.00 95.69 283 LYS A CA 1
ATOM 2143 C C . LYS A 1 283 ? -57.196 26.055 40.691 1.00 95.69 283 LYS A C 1
ATOM 2145 O O . LYS A 1 283 ? -57.118 27.246 40.989 1.00 95.69 283 LYS A O 1
ATOM 2150 N N . ALA A 1 284 ? -56.767 25.594 39.516 1.00 92.94 284 ALA A N 1
ATOM 2151 C CA . ALA A 1 284 ? -56.270 26.466 38.454 1.00 92.94 284 ALA A CA 1
ATOM 2152 C C . ALA A 1 284 ? -57.379 27.382 37.907 1.00 92.94 284 ALA A C 1
ATOM 2154 O O . ALA A 1 284 ? -57.162 28.589 37.785 1.00 92.94 284 ALA A O 1
ATOM 2155 N N . GLN A 1 285 ? -58.578 26.841 37.664 1.00 93.88 285 GLN A N 1
ATOM 2156 C CA . GLN A 1 285 ? -59.746 27.628 37.251 1.00 93.88 285 GLN A CA 1
ATOM 2157 C C . GLN A 1 285 ? -60.155 28.648 38.322 1.00 93.88 285 GLN A C 1
ATOM 2159 O O . GLN A 1 285 ? -60.409 29.810 38.005 1.00 93.88 285 GLN A O 1
ATOM 2164 N N . GLU A 1 286 ? -60.154 28.253 39.597 1.00 95.75 286 GLU A N 1
ATOM 2165 C CA . GLU A 1 286 ? -60.469 29.157 40.707 1.00 95.75 286 GLU A CA 1
ATOM 2166 C C . GLU A 1 286 ? -59.458 30.311 40.805 1.00 95.75 286 GLU A C 1
ATOM 2168 O O . GLU A 1 286 ? -59.848 31.466 40.995 1.00 95.75 286 GLU A O 1
ATOM 2173 N N . ARG A 1 287 ? -58.159 30.028 40.635 1.00 94.00 287 ARG A N 1
ATOM 2174 C CA . ARG A 1 287 ? -57.109 31.060 40.608 1.00 94.00 287 ARG A CA 1
ATOM 2175 C C . ARG A 1 287 ? -57.301 32.029 39.445 1.00 94.00 287 ARG A C 1
ATOM 2177 O O . ARG A 1 287 ? -57.255 33.235 39.675 1.00 94.00 287 ARG A O 1
ATOM 2184 N N . ALA A 1 288 ? -57.581 31.521 38.244 1.00 94.00 288 ALA A N 1
ATOM 2185 C CA . ALA A 1 288 ? -57.863 32.356 37.077 1.00 94.00 288 ALA A CA 1
ATOM 2186 C C . ALA A 1 288 ? -59.091 33.256 37.309 1.00 94.00 288 ALA A C 1
ATOM 2188 O O . ALA A 1 288 ? -59.025 34.463 37.084 1.00 94.00 288 ALA A O 1
ATOM 2189 N N . GLY A 1 289 ? -60.181 32.706 37.856 1.00 94.75 289 GLY A N 1
ATOM 2190 C CA . GLY A 1 289 ? -61.383 33.478 38.183 1.00 94.75 289 GLY A CA 1
ATOM 2191 C C . GLY A 1 289 ? -61.152 34.533 39.274 1.00 94.75 289 GLY A C 1
ATOM 2192 O O . GLY A 1 289 ? -61.656 35.653 39.175 1.00 94.75 289 GLY A O 1
ATOM 2193 N N . LYS A 1 290 ? -60.360 34.221 40.310 1.00 95.50 290 LYS A N 1
ATOM 2194 C CA . LYS A 1 290 ? -59.972 35.197 41.346 1.00 95.50 290 LYS A CA 1
ATOM 2195 C C . LYS A 1 290 ? -59.110 36.318 40.776 1.00 95.50 290 LYS A C 1
ATOM 2197 O O . LYS A 1 290 ? -59.334 37.474 41.132 1.00 95.50 290 LYS A O 1
ATOM 2202 N N . GLN A 1 291 ? -58.171 35.989 39.891 1.00 94.81 291 GLN A N 1
ATOM 2203 C CA . GLN A 1 291 ? -57.326 36.975 39.228 1.00 94.81 291 GLN A CA 1
ATOM 2204 C C . GLN A 1 291 ? -58.156 37.924 38.354 1.00 94.81 291 GLN A C 1
ATOM 2206 O O . GLN A 1 291 ? -58.055 39.135 38.527 1.00 94.81 291 GLN A O 1
ATOM 2211 N N . GLN A 1 292 ? -59.071 37.397 37.536 1.00 94.81 292 GLN A N 1
ATOM 2212 C CA . GLN A 1 292 ? -59.990 38.218 36.736 1.00 94.81 292 GLN A CA 1
ATOM 2213 C C . GLN A 1 292 ? -60.851 39.146 37.604 1.00 94.81 292 GLN A C 1
ATOM 2215 O O . GLN A 1 292 ? -60.989 40.329 37.305 1.00 94.81 292 GLN A O 1
ATOM 2220 N N . ARG A 1 293 ? -61.397 38.647 38.723 1.00 95.88 293 ARG A N 1
ATOM 2221 C CA . ARG A 1 293 ? -62.163 39.486 39.663 1.00 95.88 293 ARG A CA 1
ATOM 2222 C C . ARG A 1 293 ? -61.306 40.571 40.312 1.00 95.88 293 ARG A C 1
ATOM 2224 O O . ARG A 1 293 ? -61.816 41.651 40.599 1.00 95.88 293 ARG A O 1
ATOM 2231 N N . PHE A 1 294 ? -60.036 40.289 40.591 1.00 96.00 294 PHE A N 1
ATOM 2232 C CA . PHE A 1 294 ? -59.120 41.286 41.137 1.00 96.00 294 PHE A CA 1
ATOM 2233 C C . PHE A 1 294 ? -58.809 42.380 40.108 1.00 96.00 294 PHE A C 1
ATOM 2235 O O . PHE A 1 294 ? -58.890 43.559 40.442 1.00 96.00 294 PHE A O 1
ATOM 2242 N N . GLU A 1 295 ? -58.536 42.006 38.857 1.00 94.31 295 GLU A N 1
ATOM 2243 C CA . GLU A 1 295 ? -58.315 42.944 37.747 1.00 94.31 295 GLU A CA 1
ATOM 2244 C C . GLU A 1 295 ? -59.555 43.810 37.475 1.00 94.31 295 GLU A C 1
ATOM 2246 O O . GLU A 1 295 ? -59.438 45.031 37.356 1.00 94.31 295 GLU A O 1
ATOM 2251 N N . GLN A 1 296 ? -60.753 43.212 37.487 1.00 94.94 296 GLN A N 1
ATOM 2252 C CA . GLN A 1 296 ? -62.020 43.947 37.393 1.00 94.94 296 GLN A CA 1
ATOM 2253 C C . GLN A 1 296 ? -62.149 44.978 38.517 1.00 94.94 296 GLN A C 1
ATOM 2255 O O . GLN A 1 296 ? -62.333 46.159 38.231 1.00 94.94 296 GLN A O 1
ATOM 2260 N N . LYS A 1 297 ? -61.935 44.581 39.779 1.00 96.12 297 LYS A N 1
ATOM 2261 C CA . LYS A 1 297 ? -61.973 45.511 40.923 1.00 96.12 297 LYS A CA 1
ATOM 2262 C C . LYS A 1 297 ? -60.959 46.649 40.803 1.00 96.12 297 LYS A C 1
ATOM 2264 O O . LYS A 1 297 ? -61.273 47.774 41.178 1.00 96.12 297 LYS A O 1
ATOM 2269 N N . GLN A 1 298 ? -59.756 46.379 40.292 1.00 94.44 298 GLN A N 1
ATOM 2270 C CA . GLN A 1 298 ? -58.753 47.420 40.037 1.00 94.44 298 GLN A CA 1
ATOM 2271 C C . GLN A 1 298 ? -59.246 48.412 38.973 1.00 94.44 298 GLN A C 1
ATOM 2273 O O . GLN A 1 298 ? -59.137 49.621 39.169 1.00 94.44 298 GLN A O 1
ATOM 2278 N N . SER A 1 299 ? -59.831 47.920 37.876 1.00 93.75 299 SER A N 1
ATOM 2279 C CA . SER A 1 299 ? -60.387 48.772 36.817 1.00 93.75 299 SER A CA 1
ATOM 2280 C C . SER A 1 299 ? -61.608 49.582 37.272 1.00 93.75 299 SER A C 1
ATOM 2282 O O . SER A 1 299 ? -61.709 50.769 36.974 1.00 93.75 299 SER A O 1
ATOM 2284 N N . GLU A 1 300 ? -62.497 48.990 38.070 1.00 94.38 300 GLU A N 1
ATOM 2285 C CA . GLU A 1 300 ? -63.653 49.680 38.648 1.00 94.38 300 GLU A CA 1
ATOM 2286 C C . GLU A 1 300 ? -63.206 50.756 39.643 1.00 94.38 300 GLU A C 1
ATOM 2288 O O . GLU A 1 300 ? -63.731 51.868 39.638 1.00 94.38 300 GLU A O 1
ATOM 2293 N N . ALA A 1 301 ? -62.188 50.472 40.462 1.00 91.88 301 ALA A N 1
ATOM 2294 C CA . ALA A 1 301 ? -61.631 51.447 41.394 1.00 91.88 301 ALA A CA 1
ATOM 2295 C C . ALA A 1 301 ? -60.972 52.637 40.673 1.00 91.88 301 ALA A C 1
ATOM 2297 O O . ALA A 1 301 ? -61.124 53.779 41.119 1.00 91.88 301 ALA A O 1
ATOM 2298 N N . THR A 1 302 ? -60.260 52.411 39.559 1.00 93.31 302 THR A N 1
ATOM 2299 C CA . THR A 1 302 ? -59.667 53.503 38.766 1.00 93.31 302 THR A CA 1
ATOM 2300 C C . THR A 1 302 ? -60.729 54.327 38.044 1.00 93.31 302 THR A C 1
ATOM 2302 O O . THR A 1 302 ? -60.648 55.557 38.088 1.00 93.31 302 THR A O 1
ATOM 2305 N N . GLN A 1 303 ? -61.748 53.686 37.463 1.00 92.31 303 GLN A N 1
ATOM 2306 C CA . GLN A 1 303 ? -62.902 54.368 36.864 1.00 92.31 303 GLN A CA 1
ATOM 2307 C C . GLN A 1 303 ? -63.644 55.215 37.900 1.00 92.31 303 GLN A C 1
ATOM 2309 O O . GLN A 1 303 ? -63.827 56.413 37.697 1.00 92.31 303 GLN A O 1
ATOM 2314 N N . HIS A 1 304 ? -63.966 54.644 39.061 1.00 93.94 304 HIS A N 1
ATOM 2315 C CA . HIS A 1 304 ? -64.637 55.369 40.136 1.00 93.94 304 HIS A CA 1
ATOM 2316 C C . HIS A 1 304 ? -63.804 56.565 40.629 1.00 93.94 304 HIS A C 1
ATOM 2318 O O . HIS A 1 304 ? -64.335 57.654 40.851 1.00 93.94 304 HIS A O 1
ATOM 2324 N N . LYS A 1 305 ? -62.478 56.411 40.763 1.00 94.25 305 LYS A N 1
ATOM 2325 C CA . LYS A 1 305 ? -61.584 57.526 41.116 1.00 94.25 305 LYS A CA 1
ATOM 2326 C C . LYS A 1 305 ? -61.605 58.634 40.055 1.00 94.25 305 LYS A C 1
ATOM 2328 O O . LYS A 1 305 ? -61.621 59.810 40.423 1.00 94.25 305 LYS A O 1
ATOM 2333 N N . ALA A 1 306 ? -61.600 58.278 38.770 1.00 93.44 306 ALA A N 1
ATOM 2334 C CA . ALA A 1 306 ? -61.686 59.237 37.671 1.00 93.44 306 ALA A CA 1
ATOM 2335 C C . ALA A 1 306 ? -63.032 59.982 37.671 1.00 93.44 306 ALA A C 1
ATOM 2337 O O . ALA A 1 306 ? -63.038 61.210 37.575 1.00 93.44 306 ALA A O 1
ATOM 2338 N N . ASP A 1 307 ? -64.140 59.271 37.883 1.00 93.06 307 ASP A N 1
ATOM 2339 C CA . ASP A 1 307 ? -65.485 59.848 37.975 1.00 93.06 307 ASP A CA 1
ATOM 2340 C C . ASP A 1 307 ? -65.618 60.820 39.152 1.00 93.06 307 ASP A C 1
ATOM 2342 O O . ASP A 1 307 ? -66.137 61.931 38.999 1.00 93.06 307 ASP A O 1
ATOM 2346 N N . VAL A 1 308 ? -65.099 60.451 40.329 1.00 94.06 308 VAL A N 1
ATOM 2347 C CA . VAL A 1 308 ? -65.080 61.342 41.499 1.00 94.06 308 VAL A CA 1
ATOM 2348 C C . VAL A 1 308 ? -64.227 62.584 41.223 1.00 94.06 308 VAL A C 1
ATOM 2350 O O . VAL A 1 308 ? -64.666 63.697 41.518 1.00 94.06 308 VAL A O 1
ATOM 2353 N N . ALA A 1 309 ? -63.044 62.432 40.619 1.00 93.19 309 ALA A N 1
ATOM 2354 C CA . ALA A 1 309 ? -62.181 63.562 40.272 1.00 93.19 309 ALA A CA 1
ATOM 2355 C C . ALA A 1 309 ? -62.825 64.489 39.224 1.00 93.19 309 ALA A C 1
ATOM 2357 O O . ALA A 1 309 ? -62.740 65.712 39.351 1.00 93.19 309 ALA A O 1
ATOM 2358 N N . ALA A 1 310 ? -63.505 63.934 38.217 1.00 91.50 310 ALA A N 1
ATOM 2359 C CA . ALA A 1 310 ? -64.256 64.706 37.230 1.00 91.50 310 ALA A CA 1
ATOM 2360 C C . ALA A 1 310 ? -65.397 65.489 37.894 1.00 91.50 310 ALA A C 1
ATOM 2362 O O . ALA A 1 310 ? -65.545 66.688 37.653 1.00 91.50 310 ALA A O 1
ATOM 2363 N N . ARG A 1 311 ? -66.145 64.853 38.805 1.00 90.75 311 ARG A N 1
ATOM 2364 C CA . ARG A 1 311 ? -67.213 65.513 39.569 1.00 90.75 311 ARG A CA 1
ATOM 2365 C C . ARG A 1 311 ? -66.673 66.638 40.462 1.00 90.75 311 ARG A C 1
ATOM 2367 O O . ARG A 1 311 ? -67.295 67.695 40.544 1.00 90.75 311 ARG A O 1
ATOM 2374 N N . GLN A 1 312 ? -65.509 66.452 41.087 1.00 90.12 312 GLN A N 1
ATOM 2375 C CA . GLN A 1 312 ? -64.841 67.496 41.874 1.00 90.12 312 GLN A CA 1
ATOM 2376 C C . GLN A 1 312 ? -64.370 68.671 41.008 1.00 90.12 312 GLN A C 1
ATOM 2378 O O . GLN A 1 312 ? -64.590 69.819 41.388 1.00 90.12 312 GLN A O 1
ATOM 2383 N N . LYS A 1 313 ? -63.778 68.411 39.834 1.00 91.69 313 LYS A N 1
ATOM 2384 C CA . LYS A 1 313 ? -63.388 69.467 38.883 1.00 91.69 313 LYS A CA 1
ATOM 2385 C C . LYS A 1 313 ? -64.596 70.264 38.408 1.00 91.69 313 LYS A C 1
ATOM 2387 O O . LYS A 1 313 ? -64.579 71.483 38.503 1.00 91.69 313 LYS A O 1
ATOM 2392 N N . GLN A 1 314 ? -65.671 69.584 38.009 1.00 89.75 314 GLN A N 1
ATOM 2393 C CA . GLN A 1 314 ? -66.920 70.243 37.619 1.00 89.75 314 GLN A CA 1
ATOM 2394 C C . GLN A 1 314 ? -67.511 71.083 38.762 1.00 89.75 314 GLN A C 1
ATOM 2396 O O . GLN A 1 314 ? -68.033 72.170 38.523 1.00 89.75 314 GLN A O 1
ATOM 2401 N N . ALA A 1 315 ? -67.427 70.613 40.011 1.00 86.69 315 ALA A N 1
ATOM 2402 C CA . ALA A 1 315 ? -67.856 71.390 41.173 1.00 86.69 315 ALA A CA 1
ATOM 2403 C C . ALA A 1 315 ? -66.959 72.621 41.419 1.00 86.69 315 ALA A C 1
ATOM 2405 O O . ALA A 1 315 ? -67.479 73.702 41.694 1.00 86.69 315 ALA A O 1
ATOM 2406 N N . ALA A 1 316 ? -65.635 72.485 41.278 1.00 87.75 316 ALA A N 1
ATOM 2407 C CA . ALA A 1 316 ? -64.675 73.579 41.432 1.00 87.75 316 ALA A CA 1
ATOM 2408 C C . ALA A 1 316 ? -64.791 74.629 40.314 1.00 87.75 316 ALA A C 1
ATOM 2410 O O . ALA A 1 316 ? -64.743 75.825 40.589 1.00 87.75 316 ALA A O 1
ATOM 2411 N N . GLU A 1 317 ? -64.998 74.203 39.068 1.00 89.00 317 GLU A N 1
ATOM 2412 C CA . GLU A 1 317 ? -65.260 75.088 37.927 1.00 89.00 317 GLU A CA 1
ATOM 2413 C C . GLU A 1 317 ? -66.563 75.862 38.124 1.00 89.00 317 GLU A C 1
ATOM 2415 O O . GLU A 1 317 ? -66.564 77.085 38.008 1.00 89.00 317 GLU A O 1
ATOM 2420 N N . LYS A 1 318 ? -67.646 75.185 38.533 1.00 90.00 318 LYS A N 1
ATOM 2421 C CA . LYS A 1 318 ? -68.905 75.854 38.897 1.00 90.00 318 LYS A CA 1
ATOM 2422 C C . LYS A 1 318 ? -68.726 76.846 40.053 1.00 90.00 318 LYS A C 1
ATOM 2424 O O . LYS A 1 318 ? -69.393 77.877 40.071 1.00 90.00 318 LYS A O 1
ATOM 2429 N N . ALA A 1 319 ? -67.847 76.569 41.019 1.00 84.81 319 ALA A N 1
ATOM 2430 C CA . ALA A 1 319 ? -67.540 77.500 42.107 1.00 84.81 319 ALA A CA 1
ATOM 2431 C C . ALA A 1 319 ? -66.720 78.715 41.631 1.00 84.81 319 ALA A C 1
ATOM 2433 O O . ALA A 1 319 ? -67.028 79.840 42.020 1.00 84.81 319 ALA A O 1
ATOM 2434 N N . ARG A 1 320 ? -65.724 78.511 40.758 1.00 87.31 320 ARG A N 1
ATOM 2435 C CA . ARG A 1 320 ? -64.935 79.592 40.142 1.00 87.31 320 ARG A CA 1
ATOM 2436 C C . ARG A 1 320 ? -65.781 80.492 39.255 1.00 87.31 320 ARG A C 1
ATOM 2438 O O . ARG A 1 320 ? -65.683 81.703 39.386 1.00 87.31 320 ARG A O 1
ATOM 2445 N N . GLN A 1 321 ? -66.654 79.917 38.430 1.00 86.62 321 GLN A N 1
ATOM 2446 C CA . GLN A 1 321 ? -67.604 80.681 37.617 1.00 86.62 321 GLN A CA 1
ATOM 2447 C C . GLN A 1 321 ? -68.469 81.591 38.497 1.00 86.62 321 GLN A C 1
ATOM 2449 O O . GLN A 1 321 ? -68.554 82.785 38.232 1.00 86.62 321 GLN A O 1
ATOM 2454 N N . LYS A 1 322 ? -68.999 81.075 39.615 1.00 85.31 322 LYS A N 1
ATOM 2455 C CA . LYS A 1 322 ? -69.732 81.897 40.593 1.00 85.31 322 LYS A CA 1
ATOM 2456 C C . LYS A 1 322 ? -68.873 83.009 41.214 1.00 85.31 322 LYS A C 1
ATOM 2458 O O . LYS A 1 322 ? -69.371 84.113 41.401 1.00 85.31 322 LYS A O 1
ATOM 2463 N N . GLN A 1 323 ? -67.602 82.749 41.538 1.00 82.00 323 GLN A N 1
ATOM 2464 C CA . GLN A 1 323 ? -66.688 83.772 42.078 1.00 82.00 323 GLN A CA 1
ATOM 2465 C C . GLN A 1 323 ? -66.328 84.848 41.044 1.00 82.00 323 GLN A C 1
ATOM 2467 O O . GLN A 1 323 ? -66.271 86.030 41.382 1.00 82.00 323 GLN A O 1
ATOM 2472 N N . GLU A 1 324 ? -66.094 84.463 39.790 1.00 85.38 324 GLU A N 1
ATOM 2473 C CA . GLU A 1 324 ? -65.843 85.387 38.679 1.00 85.38 324 GLU A CA 1
ATOM 2474 C C . GLU A 1 324 ? -67.078 86.242 38.372 1.00 85.38 324 GLU A C 1
ATOM 2476 O O . GLU A 1 324 ? -66.956 87.444 38.146 1.00 85.38 324 GLU A O 1
ATOM 2481 N N . GLU A 1 325 ? -68.276 85.656 38.409 1.00 83.75 325 GLU A N 1
ATOM 2482 C CA . GLU A 1 325 ? -69.539 86.393 38.292 1.00 83.75 325 GLU A CA 1
ATOM 2483 C C . GLU A 1 325 ? -69.714 87.401 39.441 1.00 83.75 325 GLU A C 1
ATOM 2485 O O . GLU A 1 325 ? -70.044 88.562 39.189 1.00 83.75 325 GLU A O 1
ATOM 2490 N N . GLN A 1 326 ? -69.419 87.003 40.685 1.00 82.19 326 GLN A N 1
ATOM 2491 C CA . GLN A 1 326 ? -69.465 87.894 41.852 1.00 82.19 326 GLN A CA 1
ATOM 2492 C C . GLN A 1 326 ? -68.436 89.030 41.773 1.00 82.19 326 GLN A C 1
ATOM 2494 O O . GLN A 1 326 ? -68.776 90.185 42.020 1.00 82.19 326 GLN A O 1
ATOM 2499 N N . THR A 1 327 ? -67.188 88.740 41.397 1.00 81.56 327 THR A N 1
ATOM 2500 C CA . THR A 1 327 ? -66.139 89.769 41.264 1.00 81.56 327 THR A CA 1
ATOM 2501 C C . THR A 1 327 ? -66.404 90.716 40.101 1.00 81.56 327 THR A C 1
ATOM 2503 O O . THR A 1 327 ? -66.197 91.917 40.257 1.00 81.56 327 THR A O 1
ATOM 2506 N N . LYS A 1 328 ? -66.921 90.231 38.963 1.00 85.19 328 LYS A N 1
ATOM 2507 C CA . LYS A 1 328 ? -67.374 91.103 37.865 1.00 85.19 32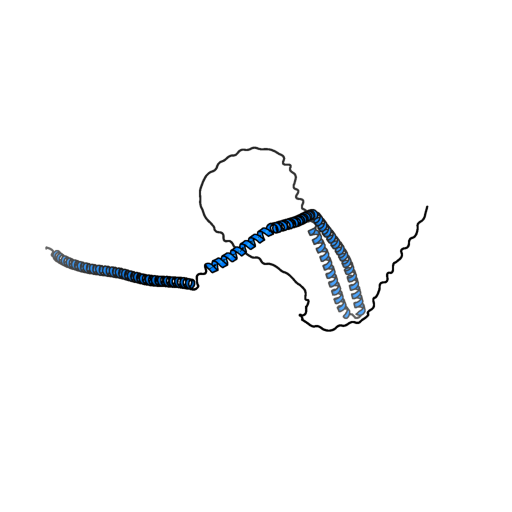8 LYS A CA 1
ATOM 2508 C C . LYS A 1 328 ? -68.514 92.021 38.307 1.00 85.19 328 LYS A C 1
ATOM 2510 O O . LYS A 1 328 ? -68.455 93.210 38.004 1.00 85.19 328 LYS A O 1
ATOM 2515 N N . GLN A 1 329 ? -69.503 91.513 39.052 1.00 80.81 329 GLN A N 1
ATOM 2516 C CA . GLN A 1 329 ? -70.547 92.360 39.647 1.00 80.81 329 GLN A CA 1
ATOM 2517 C C . GLN A 1 329 ? -69.946 93.420 40.581 1.00 80.81 329 GLN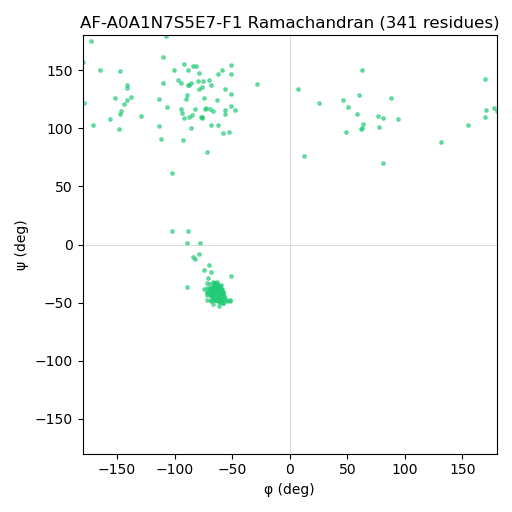 A C 1
ATOM 2519 O O . GLN A 1 329 ? -70.309 94.589 40.494 1.00 80.81 329 GLN A O 1
ATOM 2524 N N . GLN A 1 330 ? -68.984 93.046 41.426 1.00 78.75 330 GLN A N 1
ATOM 2525 C CA . GLN A 1 330 ? -68.352 93.965 42.376 1.00 78.75 330 GLN A CA 1
ATOM 2526 C C . GLN A 1 330 ? -67.494 95.039 41.680 1.00 78.75 330 GLN A C 1
ATOM 2528 O O . GLN A 1 330 ? -67.597 96.215 42.012 1.00 78.75 330 GLN A O 1
ATOM 2533 N N . GLN A 1 331 ? -66.725 94.677 40.646 1.00 80.88 331 GLN A N 1
ATOM 2534 C CA . GLN A 1 331 ? -65.965 95.634 39.829 1.00 80.88 331 GLN A CA 1
ATOM 2535 C C . GLN A 1 331 ? -66.865 96.577 39.024 1.00 80.88 331 GLN A C 1
ATOM 2537 O O . GLN A 1 331 ? -66.504 97.737 38.826 1.00 80.88 331 GLN A O 1
ATOM 2542 N N . GLN A 1 332 ? -68.018 96.103 38.537 1.00 79.00 332 GLN A N 1
ATOM 2543 C CA . GLN A 1 332 ? -69.003 96.966 37.881 1.00 79.00 332 GLN A CA 1
ATOM 2544 C C . GLN A 1 332 ? -69.587 97.989 38.862 1.00 79.00 332 GLN A C 1
ATOM 2546 O O . GLN A 1 332 ? -69.740 99.152 38.489 1.00 79.00 332 GLN A O 1
ATOM 2551 N N . LEU A 1 333 ? -69.854 97.588 40.110 1.00 75.25 333 LEU A N 1
ATOM 2552 C CA . LEU A 1 333 ? -70.284 98.502 41.174 1.00 75.25 333 LEU A CA 1
ATOM 2553 C C . LEU A 1 333 ? -69.190 99.532 41.517 1.00 75.25 333 LEU A C 1
ATOM 2555 O O . LEU A 1 333 ? -69.484 100.724 41.577 1.00 75.25 333 LEU A O 1
ATOM 2559 N N . ASP A 1 334 ? -67.927 99.116 41.657 1.00 76.19 334 ASP A N 1
ATOM 2560 C CA . ASP A 1 334 ? -66.800 100.026 41.940 1.00 76.19 334 ASP A CA 1
ATOM 2561 C C . ASP A 1 334 ? -66.505 100.998 40.785 1.00 76.19 334 ASP A C 1
ATOM 2563 O O . ASP A 1 334 ? -66.201 102.171 41.015 1.00 76.19 334 ASP A O 1
ATOM 2567 N N . GLN A 1 335 ? -66.595 100.549 39.526 1.00 73.31 335 GLN A N 1
ATOM 2568 C CA . GLN A 1 335 ? -66.442 101.440 38.370 1.00 73.31 335 GLN A CA 1
ATOM 2569 C C . GLN A 1 335 ? -67.563 102.480 38.301 1.00 73.31 335 GLN A C 1
ATOM 2571 O O . GLN A 1 335 ? -67.283 103.639 37.992 1.00 73.31 335 GLN A O 1
ATOM 2576 N N . GLN A 1 336 ? -68.800 102.101 38.643 1.00 67.81 336 GLN A N 1
ATOM 2577 C CA . GLN A 1 336 ? -69.897 103.063 38.771 1.00 67.81 336 GLN A CA 1
ATOM 2578 C C . GLN A 1 336 ? -69.635 104.087 39.887 1.00 67.81 336 GLN A C 1
ATOM 2580 O O . GLN A 1 336 ? -70.011 105.246 39.731 1.00 67.81 336 GLN A O 1
ATOM 2585 N N . GLN A 1 337 ? -68.937 103.711 40.967 1.00 63.50 337 GLN A N 1
ATOM 2586 C CA . GLN A 1 337 ? -68.541 104.658 42.018 1.00 63.50 337 GLN A CA 1
ATOM 2587 C C . GLN A 1 337 ? -67.383 105.582 41.600 1.00 63.50 337 GLN A C 1
ATOM 2589 O O . GLN A 1 337 ? -67.408 106.765 41.927 1.00 63.50 337 GLN A O 1
ATOM 2594 N N . LYS A 1 338 ? -66.381 105.095 40.849 1.00 61.34 338 LYS A N 1
ATOM 2595 C CA . LYS A 1 338 ? -65.230 105.919 40.408 1.00 61.34 338 LYS A CA 1
ATOM 2596 C C . LYS A 1 338 ? -65.547 106.907 39.285 1.00 61.34 338 LYS A C 1
ATOM 2598 O O . LYS A 1 338 ? -64.814 107.878 39.123 1.00 61.34 338 LYS A O 1
ATOM 2603 N N . GLN A 1 339 ? -66.602 106.671 38.508 1.00 55.94 339 GLN A N 1
ATOM 2604 C CA . GLN A 1 339 ? -67.031 107.583 37.442 1.00 55.94 339 GLN A CA 1
ATOM 2605 C C . GLN A 1 339 ? -68.007 108.665 37.916 1.00 55.94 339 GLN A C 1
ATOM 2607 O O . GLN A 1 339 ? -68.553 109.389 37.088 1.00 55.94 339 GLN A O 1
ATOM 2612 N N . GLN A 1 340 ? -68.187 108.829 39.229 1.00 49.72 340 GLN A N 1
ATOM 2613 C CA . GLN A 1 340 ? -68.682 110.088 39.776 1.00 49.72 340 GLN A CA 1
ATOM 2614 C C . GLN A 1 340 ? -67.486 110.974 40.153 1.00 49.72 340 GLN A C 1
ATOM 2616 O O . GLN A 1 340 ? -66.998 110.890 41.281 1.00 49.72 340 GLN A O 1
ATOM 2621 N N . PRO A 1 341 ? -66.961 111.819 39.245 1.00 46.84 341 PRO A N 1
ATOM 2622 C CA . PRO A 1 341 ? -66.124 112.918 39.678 1.00 46.84 341 PRO A CA 1
ATOM 2623 C C . PRO A 1 341 ? -66.977 113.855 40.538 1.00 46.84 341 PRO A C 1
ATOM 2625 O O . PRO A 1 341 ? -68.015 114.358 40.110 1.00 46.84 341 PRO A O 1
ATOM 2628 N N . GLN A 1 342 ? -66.513 114.098 41.764 1.00 51.06 342 GLN A N 1
ATOM 2629 C CA . GLN A 1 342 ? -66.694 115.417 42.346 1.00 51.06 342 GLN A CA 1
ATOM 2630 C C . GLN A 1 342 ? -66.062 116.409 41.375 1.00 51.06 342 GLN A C 1
ATOM 2632 O O . GLN A 1 342 ? -64.854 116.327 41.135 1.00 51.06 342 GLN A O 1
ATOM 2637 N N . GLN A 1 343 ? -66.906 117.270 40.815 1.00 48.53 343 GLN A N 1
ATOM 2638 C CA . GLN A 1 343 ? -66.764 118.715 40.584 1.00 48.53 343 GLN A CA 1
ATOM 2639 C C . GLN A 1 343 ? -67.722 119.104 39.459 1.00 48.53 343 GLN A C 1
ATOM 2641 O O . GLN A 1 343 ? -67.569 118.566 38.338 1.00 48.53 343 GLN A O 1
#

Solvent-accessible surface area (backbone atoms only — not comparable to full-atom values): 21260 Å² total; per-residue (Å²): 142,84,84,85,85,88,83,85,84,84,86,86,83,85,89,82,83,87,82,83,89,83,85,90,84,87,82,86,89,84,90,84,82,87,79,84,85,86,80,89,72,85,88,83,89,81,85,82,86,92,84,86,86,88,78,84,82,80,84,81,90,80,90,82,84,89,81,92,86,90,88,84,89,86,88,82,88,87,88,78,89,83,85,88,77,92,74,82,83,72,80,74,81,77,84,69,73,60,65,62,53,54,52,51,50,53,52,50,55,52,51,54,49,52,53,51,53,50,52,50,52,50,48,52,49,52,38,53,53,48,50,60,58,20,71,80,41,94,59,32,71,61,45,46,49,53,46,49,52,57,42,50,54,55,52,51,53,52,51,54,53,48,52,53,53,52,52,53,49,51,51,52,54,49,50,51,50,53,52,52,49,49,52,50,49,52,50,51,60,68,44,41,63,60,49,54,53,48,52,51,52,52,51,52,55,50,54,50,50,52,52,52,48,53,51,54,48,52,51,50,60,69,42,42,64,57,52,54,50,51,51,53,53,50,53,51,50,50,52,50,50,51,52,50,48,62,70,63,48,63,48,74,67,53,48,52,49,52,49,51,54,47,53,51,50,51,53,53,50,50,51,52,50,54,51,50,50,52,52,51,52,52,52,51,51,51,50,53,53,53,49,52,52,48,53,50,52,53,52,52,51,52,50,51,52,50,52,52,52,50,53,50,49,55,51,50,49,57,50,48,52,52,50,53,54,51,49,51,52,50,51,54,53,50,50,62,59,69,74,56,71,90,126

Radius of gyration: 62.03 Å; Cα contacts (8 Å, |Δi|>4): 29; chains: 1; bounding box: 131×176×119 Å

pLDDT: mean 77.68, std 23.54, range [27.45, 98.38]

Mean predicted aligned error: 21.17 Å

Secondary structure (DSSP, 8-state):
--PPPP-PPP----------------------------------------------PPPPP-----------------------------------HHHHHHHHHHHHHHHHHHHHHHHHHHHHHHHHHHHHHHTTSTTHHHHHHHHHHHHHHHHHHHHHHHHHHHHHHHHHHHHHHHHHHHHHHHHHHHHHHHHHHHHHHHHHHHHHHHHHHHHHHHHHHHHHHHHHHHHHHHHHHHHHHHHHHHHT---HHHHHHHHHHHHHHHHHHHHHHHHHHHHHHHHHHHHHHHHHHHHHHHHHHHHHHHHHHHHHHHHHHHHHHHHHHHHHHHHHHHHHHHT----

Organism: NCBI:txid1701573